Protein AF-A0A3A0FRJ1-F1 (afdb_monomer_lite)

Radius of gyration: 22.56 Å; chains: 1; bounding box: 72×47×56 Å

Secondary structure (DSSP, 8-state):
--------PPPHHHHHTT-TTS--TT-TT----TT------SSHHHHHHHHHHHHHHHHHHHS--EE----SSGGG--GGGGBTTBSEEE--S---SSSS-TT-------HHIIIIIGGG-EEETTS-HHHH-TTPPTT--PPPHHHHHHHHHHHHHTTPBP-----SS-STTSSS-HHHHHHHHHHHHHHHHHHSSSPEEEEEEE-TTS-EE-HHHHHHTT--SSS-EEEEEESSEEEEEE-SSS-EEEEETTEEEEE-TT-EEEEESS-EEEEEEETTEEEEEEE-SSEEEEE-TTS-EEETTEEESS-EEEETTS-EEEE-TTS-EEEE--

pLDDT: mean 84.37, std 18.36, range [26.23, 98.88]

Foldseek 3Di:
DDDDDDPPDDDLVNVCVQCVVDRDPPDPPPPPPPVDPPVPVPDPVSVLVVLLVVLVVCCVRPNAAEDQAQPAAVVRNPRQVCFLSHAEYAAAQARCYPVRRQQDQGFLDQQCLQPPRLQRYAHEWRHANRRNHRPADDVGFADDPLSLLQRVLSCVSNLHQQDDDFPPPQDPGTNYHVQRVVLSVVVRVQVNVQRSNFAWPAKWWQAPVGDTDHPVVCVVPVPPRSFTFIWTDTPFKTKTFTQDQDWDWDQDPNDTFTAHHSWMWMDGPFKTWIQTDAVHDTWTWIGGQAKIWTALPQCWGDDPPDTDRGIWIAGNQGKIWDQDPVSDIDIDDD

Sequence (334 aa):
DLAAAGAGGADLADVATWNPAYPWPGAPDNVLDRGAPAAHPATVGDGIRAYKRLLAGLQAAVGPVSAGGAHGPWEVGYDTFYTGYLDAVSRALSTGSADQQAGAPYLVVPDYELAAVRPGLVGYGMGGYERFFADWPAGGRPLTEAEHDEWQATVLAYGHAGAWQTRGDGGPGDFLDAAGQVKAYYLSRALQSRYLDAALIGVGYVDAVGVERDLGWALAHDLDLAGPRLHVRYDSLELWINHSASVWSVGAGGNVYLLPEHGWVARGRDILAYSALVEGRRADFLDAPEWRVLDGRGRMTQFGSDAARDLVVRLADGRRLEARPDGSLVWFGP

Structure (mmCIF, N/CA/C/O backbone):
data_AF-A0A3A0FRJ1-F1
#
_entry.id   AF-A0A3A0FRJ1-F1
#
loop_
_atom_site.group_PDB
_atom_site.id
_atom_site.type_symbol
_atom_site.label_atom_id
_atom_site.label_alt_id
_atom_site.label_comp_id
_atom_site.label_asym_id
_atom_site.label_entity_id
_atom_site.label_seq_id
_atom_site.pdbx_PDB_ins_code
_atom_site.Cartn_x
_atom_site.Cartn_y
_atom_site.Cartn_z
_atom_site.occupancy
_atom_site.B_iso_or_equiv
_atom_site.auth_seq_id
_atom_site.auth_comp_id
_atom_site.auth_asym_id
_atom_site.auth_atom_id
_atom_site.pdbx_PDB_model_num
ATOM 1 N N . ASP A 1 1 ? 22.884 29.633 10.937 1.00 35.03 1 ASP A N 1
ATOM 2 C CA . ASP A 1 1 ? 23.473 28.915 12.081 1.00 35.03 1 ASP A CA 1
ATOM 3 C C . ASP A 1 1 ? 22.422 28.164 12.871 1.00 35.03 1 ASP A C 1
ATOM 5 O O . ASP A 1 1 ? 21.802 28.725 13.762 1.00 35.03 1 ASP A O 1
ATOM 9 N N . LEU A 1 2 ? 22.188 26.902 12.509 1.00 26.23 2 LEU A N 1
ATOM 10 C CA . LEU A 1 2 ? 21.359 25.974 13.279 1.00 26.23 2 LEU A CA 1
ATOM 11 C C . LEU A 1 2 ? 22.240 24.790 13.675 1.00 26.23 2 LEU A C 1
ATOM 13 O O . LEU A 1 2 ? 22.489 23.891 12.878 1.00 26.23 2 LEU A O 1
ATOM 17 N N . ALA A 1 3 ? 22.753 24.840 14.902 1.00 30.25 3 ALA A N 1
ATOM 18 C CA . ALA A 1 3 ? 23.392 23.709 15.551 1.00 30.25 3 ALA A CA 1
ATOM 19 C C . ALA A 1 3 ? 22.294 22.791 16.108 1.00 30.25 3 ALA A C 1
ATOM 21 O O . ALA A 1 3 ? 21.529 23.192 16.985 1.00 30.25 3 ALA A O 1
ATOM 22 N N . ALA A 1 4 ? 22.205 21.576 15.568 1.00 32.72 4 ALA A N 1
ATOM 23 C CA . ALA A 1 4 ? 21.335 20.523 16.069 1.00 32.72 4 ALA A CA 1
ATOM 24 C C . ALA A 1 4 ? 21.899 19.948 17.378 1.00 32.72 4 ALA A C 1
ATOM 26 O O . ALA A 1 4 ? 23.071 19.574 17.457 1.00 32.72 4 ALA A O 1
ATOM 27 N N . ALA A 1 5 ? 21.054 19.876 18.404 1.00 32.78 5 ALA A N 1
ATOM 28 C CA . ALA A 1 5 ? 21.365 19.250 19.677 1.00 32.78 5 ALA A CA 1
ATOM 29 C C . ALA A 1 5 ? 21.160 17.725 19.599 1.00 32.78 5 ALA A C 1
ATOM 31 O O . ALA A 1 5 ? 20.037 17.245 19.499 1.00 32.78 5 ALA A O 1
ATOM 32 N N . GLY A 1 6 ? 22.278 16.996 19.649 1.00 31.14 6 GLY A N 1
ATOM 33 C CA . GLY A 1 6 ? 22.484 15.730 20.363 1.00 31.14 6 GLY A CA 1
ATOM 34 C C . GLY A 1 6 ? 21.420 14.633 20.291 1.00 31.14 6 GLY A C 1
ATOM 35 O O . GLY A 1 6 ? 20.768 14.355 21.294 1.00 31.14 6 GLY A O 1
ATOM 36 N N . ALA A 1 7 ? 21.389 13.879 19.190 1.00 34.50 7 ALA A N 1
ATOM 37 C CA . ALA A 1 7 ? 21.238 12.433 19.332 1.00 34.50 7 ALA A CA 1
ATOM 38 C C . ALA A 1 7 ? 22.521 11.922 20.003 1.00 34.50 7 ALA A C 1
ATOM 40 O O . ALA A 1 7 ? 23.616 12.259 19.548 1.00 34.50 7 ALA A O 1
ATOM 41 N N . GLY A 1 8 ? 22.405 11.178 21.104 1.00 35.84 8 GLY A N 1
ATOM 42 C CA . GLY A 1 8 ? 23.545 10.512 21.728 1.00 35.84 8 GLY A CA 1
ATOM 43 C C . GLY A 1 8 ? 24.153 9.536 20.729 1.00 35.84 8 GLY A C 1
ATOM 44 O O . GLY A 1 8 ? 23.676 8.413 20.595 1.00 35.84 8 GLY A O 1
ATOM 45 N N . GLY A 1 9 ? 25.154 9.995 19.979 1.00 30.34 9 GLY A N 1
ATOM 46 C CA . GLY A 1 9 ? 25.962 9.135 19.138 1.00 30.34 9 GLY A CA 1
ATOM 47 C C . GLY A 1 9 ? 26.633 8.1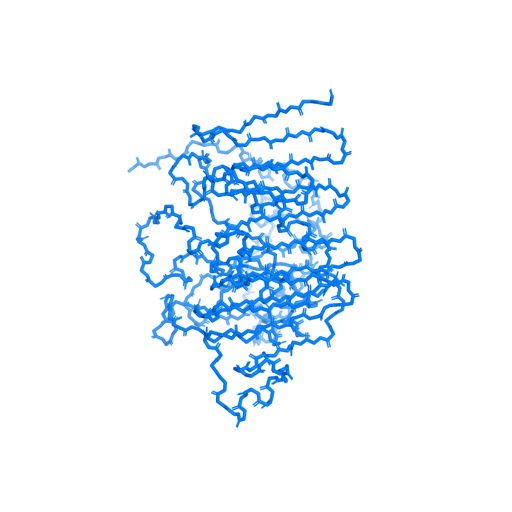25 20.050 1.00 30.34 9 GLY A C 1
ATOM 48 O O . GLY A 1 9 ? 27.291 8.523 21.011 1.00 30.34 9 GLY A O 1
ATOM 49 N N . ALA A 1 10 ? 26.439 6.837 19.777 1.00 40.09 10 ALA A N 1
ATOM 50 C CA . ALA A 1 10 ? 27.353 5.838 20.302 1.00 40.09 10 ALA A CA 1
ATOM 51 C C . ALA A 1 10 ? 28.771 6.299 19.944 1.00 40.09 10 ALA A C 1
ATOM 53 O O . ALA A 1 10 ? 29.015 6.703 18.799 1.00 40.09 10 ALA A O 1
ATOM 54 N N . ASP A 1 11 ? 29.671 6.312 20.925 1.00 45.94 11 ASP A N 1
ATOM 55 C CA . ASP A 1 11 ? 31.066 6.622 20.651 1.00 45.94 11 ASP A CA 1
ATOM 56 C C . ASP A 1 11 ? 31.564 5.590 19.624 1.00 45.94 11 ASP A C 1
ATOM 58 O O . ASP A 1 11 ? 31.183 4.417 19.660 1.00 45.94 11 ASP A O 1
ATOM 62 N N . LEU A 1 12 ? 32.405 6.008 18.677 1.00 43.91 12 LEU A N 1
ATOM 63 C CA . LEU A 1 12 ? 33.026 5.101 17.705 1.00 43.91 12 LEU A CA 1
ATOM 64 C C . LEU A 1 12 ? 33.740 3.935 18.412 1.00 43.91 12 LEU A C 1
ATOM 66 O O . LEU A 1 12 ? 33.845 2.840 17.854 1.00 43.91 12 LEU A O 1
ATOM 70 N N . ALA A 1 13 ? 34.183 4.164 19.651 1.00 47.50 13 ALA A N 1
ATOM 71 C CA . ALA A 1 13 ? 34.722 3.147 20.542 1.00 47.50 13 ALA A CA 1
ATOM 72 C C . ALA A 1 13 ? 33.705 2.046 20.907 1.00 47.50 13 ALA A C 1
ATOM 74 O O . ALA A 1 13 ? 34.072 0.872 20.923 1.00 47.50 13 ALA A O 1
ATOM 75 N N . ASP A 1 14 ? 32.435 2.387 21.134 1.00 47.81 14 ASP A N 1
ATOM 76 C CA . ASP A 1 14 ? 31.395 1.427 21.520 1.00 47.81 14 ASP A CA 1
ATOM 77 C C . ASP A 1 14 ? 31.029 0.510 20.344 1.00 47.81 14 ASP A C 1
ATOM 79 O O . ASP A 1 14 ? 30.911 -0.704 20.505 1.00 47.81 14 ASP A O 1
ATOM 83 N N . VAL A 1 15 ? 30.958 1.060 19.128 1.00 45.91 15 VAL A N 1
ATOM 84 C CA . VAL A 1 15 ? 30.633 0.304 17.904 1.00 45.91 15 VAL A CA 1
ATOM 85 C C . VAL A 1 15 ? 31.771 -0.646 17.496 1.00 45.91 15 VAL A C 1
ATOM 87 O O . VAL A 1 15 ? 31.518 -1.743 16.996 1.00 45.91 15 VAL A O 1
ATOM 90 N N . ALA A 1 16 ? 33.032 -0.276 17.749 1.00 48.28 16 ALA A N 1
ATOM 91 C CA . ALA A 1 16 ? 34.198 -1.117 17.463 1.00 48.28 16 ALA A CA 1
ATOM 92 C C . ALA A 1 16 ? 34.249 -2.399 18.319 1.00 48.28 16 ALA A C 1
ATOM 94 O O . ALA A 1 16 ? 34.792 -3.413 17.876 1.00 48.28 16 ALA A O 1
ATOM 95 N N . THR A 1 17 ? 33.649 -2.392 19.516 1.00 50.75 17 THR A N 1
ATOM 96 C CA . THR A 1 17 ? 33.586 -3.590 20.373 1.00 50.75 17 THR A CA 1
ATOM 97 C C . THR A 1 17 ? 32.634 -4.667 19.844 1.00 50.75 17 THR A C 1
ATOM 99 O O . THR A 1 17 ? 32.795 -5.839 20.182 1.00 50.75 17 THR A O 1
ATOM 102 N N . TRP A 1 18 ? 31.677 -4.306 18.982 1.00 44.97 18 TRP A N 1
ATOM 103 C CA . TRP A 1 18 ? 30.678 -5.232 18.433 1.00 44.97 18 TRP A CA 1
ATOM 104 C C . TRP A 1 18 ? 31.173 -6.015 17.213 1.00 44.97 18 TRP A C 1
ATOM 106 O O . TRP A 1 18 ? 30.598 -7.047 16.877 1.00 44.97 18 TRP A O 1
ATOM 116 N N . ASN A 1 19 ? 32.254 -5.567 16.567 1.00 41.62 19 ASN A N 1
ATOM 117 C CA . ASN A 1 19 ? 32.849 -6.245 15.416 1.00 41.62 19 ASN A CA 1
ATOM 118 C C . ASN A 1 19 ? 34.390 -6.206 15.467 1.00 41.62 19 ASN A C 1
ATOM 120 O O . ASN A 1 19 ? 35.033 -5.559 14.636 1.00 41.62 19 ASN A O 1
ATOM 124 N N . PRO A 1 20 ? 35.014 -6.908 16.432 1.00 50.94 20 PRO A N 1
ATOM 125 C CA . PRO A 1 20 ? 36.463 -6.859 16.635 1.00 50.94 20 PRO A CA 1
ATOM 126 C C . PRO A 1 20 ? 37.263 -7.450 15.463 1.00 50.94 20 PRO A C 1
ATOM 128 O O . PRO A 1 20 ? 38.466 -7.226 15.365 1.00 50.94 20 PRO A O 1
ATOM 131 N N . ALA A 1 21 ? 36.609 -8.195 14.564 1.00 42.28 21 ALA A N 1
ATOM 132 C CA . ALA A 1 21 ? 37.225 -8.737 13.358 1.00 42.28 21 ALA A CA 1
ATOM 133 C C . ALA A 1 21 ? 37.315 -7.715 12.205 1.00 42.28 21 ALA A C 1
ATOM 135 O O . ALA A 1 21 ? 38.102 -7.927 11.284 1.00 42.28 21 ALA A O 1
ATOM 136 N N . TYR A 1 22 ? 36.543 -6.619 12.248 1.00 42.72 22 TYR A N 1
ATOM 137 C CA . TYR A 1 22 ? 36.485 -5.602 11.191 1.00 42.72 22 TYR A CA 1
ATOM 138 C C . TYR A 1 22 ? 36.288 -4.187 11.779 1.00 42.72 22 TYR A C 1
ATOM 140 O O . TYR A 1 22 ? 35.169 -3.668 11.782 1.00 42.72 22 TYR A O 1
ATOM 148 N N . PRO A 1 23 ? 37.354 -3.534 12.282 1.00 47.22 23 PRO A N 1
ATOM 149 C CA . PRO A 1 23 ? 37.266 -2.175 12.814 1.00 47.22 23 PRO A CA 1
ATOM 150 C C . PRO A 1 23 ? 36.850 -1.156 11.736 1.00 47.22 23 PRO A C 1
ATOM 152 O O . PRO A 1 23 ? 37.192 -1.290 10.559 1.00 47.22 23 PRO A O 1
ATOM 155 N N . TRP A 1 24 ? 36.121 -0.110 12.145 1.00 46.09 24 TRP A N 1
ATOM 156 C CA . TRP A 1 24 ? 35.577 0.918 11.247 1.00 46.09 24 TRP A CA 1
ATOM 157 C C . TRP A 1 24 ? 36.672 1.707 10.514 1.00 46.09 24 TRP A C 1
ATOM 159 O O . TRP A 1 24 ? 37.675 2.064 11.148 1.00 46.09 24 TRP A O 1
ATOM 169 N N . PRO A 1 25 ? 36.494 2.031 9.217 1.00 42.75 25 PRO A N 1
ATOM 170 C CA . PRO A 1 25 ? 37.436 2.847 8.455 1.00 42.75 25 PRO A CA 1
ATOM 171 C C . PRO A 1 25 ? 37.740 4.177 9.173 1.00 42.75 25 PRO A C 1
ATOM 173 O O . PRO A 1 25 ? 36.870 5.035 9.284 1.00 42.75 25 PRO A O 1
ATOM 176 N N . GLY A 1 26 ? 38.979 4.349 9.655 1.00 44.69 26 GLY A N 1
ATOM 177 C CA . GLY A 1 26 ? 39.451 5.583 10.303 1.00 44.69 26 GLY A CA 1
ATOM 178 C C . GLY A 1 26 ? 39.731 5.507 11.811 1.00 44.69 26 GLY A C 1
ATOM 179 O O . GLY A 1 26 ? 40.136 6.520 12.378 1.00 44.69 26 GLY A O 1
ATOM 180 N N . ALA A 1 27 ? 39.561 4.351 12.464 1.00 48.44 27 ALA A N 1
ATOM 181 C CA . ALA A 1 27 ? 40.045 4.158 13.836 1.00 48.44 27 ALA A CA 1
ATOM 182 C C . ALA A 1 27 ? 41.588 4.293 13.916 1.00 48.44 27 ALA A C 1
ATOM 184 O O . ALA A 1 27 ? 42.257 4.005 12.922 1.00 48.44 27 ALA A O 1
ATOM 185 N N . PRO A 1 28 ? 42.167 4.691 15.070 1.00 45.16 28 PRO A N 1
ATOM 186 C CA . PRO A 1 28 ? 43.606 4.961 15.221 1.00 45.16 28 PRO A CA 1
ATOM 187 C C . PRO A 1 28 ? 44.518 3.801 14.798 1.00 45.16 28 PRO A C 1
ATOM 189 O O . PRO A 1 28 ? 45.617 4.037 14.302 1.00 45.16 28 PRO A O 1
ATOM 192 N N . ASP A 1 29 ? 44.016 2.570 14.928 1.00 48.41 29 ASP A N 1
ATOM 193 C CA . ASP A 1 29 ? 44.718 1.332 14.571 1.00 48.41 29 ASP A CA 1
ATOM 194 C C . ASP A 1 29 ? 44.159 0.679 13.296 1.00 48.41 29 ASP A C 1
ATOM 196 O O . ASP A 1 29 ? 44.612 -0.387 12.876 1.00 48.41 29 ASP A O 1
ATOM 200 N N . ASN A 1 30 ? 43.167 1.305 12.656 1.00 44.56 30 ASN A N 1
ATOM 201 C CA . ASN A 1 30 ? 42.721 0.877 11.347 1.00 44.56 30 ASN A CA 1
ATOM 202 C C . ASN A 1 30 ? 43.653 1.492 10.313 1.00 44.56 30 ASN A C 1
ATOM 204 O O . ASN A 1 30 ? 43.589 2.689 10.017 1.00 44.56 30 ASN A O 1
ATOM 208 N N . VAL A 1 31 ? 44.511 0.652 9.742 1.00 41.59 31 VAL A N 1
ATOM 209 C CA . VAL A 1 31 ? 45.266 0.997 8.543 1.00 41.59 31 VAL A CA 1
ATOM 210 C C . VAL A 1 31 ? 44.280 1.024 7.377 1.00 41.59 31 VAL A C 1
ATOM 212 O O . VAL A 1 31 ? 44.258 0.155 6.510 1.00 41.59 31 VAL A O 1
ATOM 215 N N . LEU A 1 32 ? 43.443 2.058 7.350 1.00 42.31 32 LEU A N 1
ATOM 216 C CA . LEU A 1 32 ? 42.910 2.569 6.107 1.00 42.31 32 LEU A CA 1
ATOM 217 C C . LEU A 1 32 ? 44.149 3.067 5.371 1.00 42.31 32 LEU A C 1
ATOM 219 O O . LEU A 1 32 ? 44.647 4.161 5.643 1.00 42.31 32 LEU A O 1
ATOM 223 N N . ASP A 1 33 ? 44.730 2.184 4.564 1.00 47.28 33 ASP A N 1
ATOM 224 C CA . ASP A 1 33 ? 45.964 2.436 3.846 1.00 47.28 33 ASP A CA 1
ATOM 225 C C . ASP A 1 33 ? 45.718 3.574 2.850 1.00 47.28 33 ASP A C 1
ATOM 227 O O . ASP A 1 33 ? 45.310 3.381 1.708 1.00 47.28 33 ASP A O 1
ATOM 231 N N . ARG A 1 34 ? 45.929 4.807 3.321 1.00 42.41 34 ARG A N 1
ATOM 232 C CA . ARG A 1 34 ? 45.865 6.033 2.517 1.00 42.41 34 ARG A CA 1
ATOM 233 C C . ARG A 1 34 ? 46.973 6.073 1.463 1.00 42.41 34 ARG A C 1
ATOM 235 O O . ARG A 1 34 ? 46.936 6.937 0.592 1.00 42.41 34 ARG A O 1
ATOM 242 N N . GLY A 1 35 ? 47.958 5.179 1.578 1.00 41.31 35 GLY A N 1
ATOM 243 C CA . GLY A 1 35 ? 49.027 4.948 0.621 1.00 41.31 35 GLY A CA 1
ATOM 244 C C . GLY A 1 35 ? 48.837 3.670 -0.192 1.00 41.31 35 GLY A C 1
ATOM 245 O O . GLY A 1 35 ? 49.757 3.332 -0.940 1.00 41.31 35 GLY A O 1
ATOM 246 N N . ALA A 1 36 ? 47.682 2.989 -0.091 1.00 44.53 36 ALA A N 1
ATOM 247 C CA . ALA A 1 36 ? 47.408 1.829 -0.917 1.00 44.53 36 ALA A CA 1
ATOM 248 C C . ALA A 1 36 ? 47.530 2.334 -2.348 1.00 44.53 36 ALA A C 1
ATOM 250 O O . ALA A 1 36 ? 46.797 3.268 -2.712 1.00 44.53 36 ALA A O 1
ATOM 251 N N . PRO A 1 37 ? 48.454 1.788 -3.169 1.00 45.47 37 PRO A N 1
ATOM 252 C CA . PRO A 1 37 ? 48.409 2.079 -4.587 1.00 45.47 37 PRO A CA 1
ATOM 253 C C . PRO A 1 37 ? 46.977 1.796 -4.976 1.00 45.47 37 PRO A C 1
ATOM 255 O O . PRO A 1 37 ? 46.413 0.809 -4.493 1.00 45.47 37 PRO A O 1
ATOM 258 N N . ALA A 1 38 ? 46.365 2.687 -5.747 1.00 46.66 38 ALA A N 1
ATOM 259 C CA . ALA A 1 38 ? 45.004 2.460 -6.144 1.00 46.66 38 ALA A CA 1
ATOM 260 C C . ALA A 1 38 ? 44.991 1.178 -6.983 1.00 46.66 38 ALA A C 1
ATOM 262 O O . ALA A 1 38 ? 45.098 1.199 -8.204 1.00 46.66 38 ALA A O 1
ATOM 263 N N . ALA A 1 39 ? 44.800 0.041 -6.321 1.00 52.88 39 ALA A N 1
ATOM 264 C CA . ALA A 1 39 ? 44.168 -1.132 -6.856 1.00 52.88 39 ALA A CA 1
ATOM 265 C C . ALA A 1 39 ? 42.700 -0.739 -7.000 1.00 52.88 39 ALA A C 1
ATOM 267 O O . ALA A 1 39 ? 41.798 -1.362 -6.442 1.00 52.88 39 ALA A O 1
ATOM 268 N N . HIS A 1 40 ? 42.471 0.365 -7.728 1.00 51.47 40 HIS A N 1
ATOM 269 C CA . HIS A 1 40 ? 41.211 0.606 -8.357 1.00 51.47 40 HIS A CA 1
ATOM 270 C C . HIS A 1 40 ? 40.913 -0.702 -9.067 1.00 51.47 40 HIS A C 1
ATOM 272 O O . HIS A 1 40 ? 41.804 -1.245 -9.734 1.00 51.47 40 HIS A O 1
ATOM 278 N N . PRO A 1 41 ? 39.720 -1.255 -8.844 1.00 54.47 41 PRO A N 1
ATOM 279 C CA . PRO A 1 41 ? 39.316 -2.445 -9.548 1.00 54.47 41 PRO A CA 1
ATOM 280 C C . PRO A 1 41 ? 39.658 -2.244 -11.027 1.00 54.47 41 PRO A C 1
ATOM 282 O O . PRO A 1 41 ? 39.202 -1.278 -11.637 1.00 54.47 41 PRO A O 1
ATOM 285 N N . ALA A 1 42 ? 40.549 -3.088 -11.564 1.00 61.69 42 ALA A N 1
ATOM 286 C CA . ALA A 1 42 ? 41.146 -2.875 -12.887 1.00 61.69 42 ALA A CA 1
ATOM 287 C C . ALA A 1 42 ? 40.076 -2.862 -13.992 1.00 61.69 42 ALA A C 1
ATOM 289 O O . ALA A 1 42 ? 40.310 -2.407 -15.110 1.00 61.69 42 ALA A O 1
ATOM 290 N N . THR A 1 43 ? 38.886 -3.358 -13.650 1.00 76.44 43 THR A N 1
ATOM 291 C CA . THR A 1 43 ? 37.686 -3.364 -14.464 1.00 76.44 43 THR A CA 1
ATOM 292 C C . THR A 1 43 ? 36.464 -2.953 -13.637 1.00 76.44 43 THR A C 1
ATOM 294 O O . THR A 1 43 ? 36.408 -3.165 -12.426 1.00 76.44 43 THR A O 1
ATOM 297 N N . VAL A 1 44 ? 35.409 -2.474 -14.304 1.00 69.81 44 VAL A N 1
ATOM 298 C CA . VAL A 1 44 ? 34.076 -2.288 -13.691 1.00 69.81 44 VAL A CA 1
ATOM 299 C C . VAL A 1 44 ? 33.601 -3.573 -12.990 1.00 69.81 44 VAL A C 1
ATOM 301 O O . VAL A 1 44 ? 33.022 -3.521 -11.906 1.00 69.81 44 VAL A O 1
ATOM 304 N N . GLY A 1 45 ? 33.916 -4.743 -13.559 1.00 72.69 45 GLY A N 1
ATOM 305 C CA . GLY A 1 45 ? 33.587 -6.044 -12.973 1.00 72.69 45 GLY A CA 1
ATOM 306 C C . GLY A 1 45 ? 34.278 -6.314 -11.633 1.00 72.69 45 GLY A C 1
ATOM 307 O O . GLY A 1 45 ? 33.652 -6.867 -10.728 1.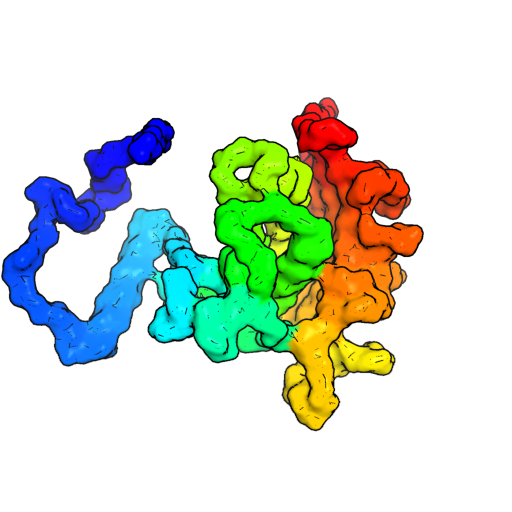00 72.69 45 GLY A O 1
ATOM 308 N N . ASP A 1 46 ? 35.537 -5.903 -11.470 1.00 72.38 46 ASP A N 1
ATOM 309 C CA . ASP A 1 46 ? 36.239 -5.982 -10.184 1.00 72.38 46 ASP A CA 1
ATOM 310 C C . ASP A 1 46 ? 35.586 -5.073 -9.136 1.00 72.38 46 ASP A C 1
ATOM 312 O O . ASP A 1 46 ? 35.475 -5.460 -7.971 1.00 72.38 46 ASP A O 1
ATOM 316 N N . GLY A 1 47 ? 35.095 -3.902 -9.553 1.00 75.19 47 GLY A N 1
ATOM 317 C CA . GLY A 1 47 ? 34.422 -2.949 -8.671 1.00 75.19 47 GLY A CA 1
ATOM 318 C C . GLY A 1 47 ? 33.098 -3.499 -8.173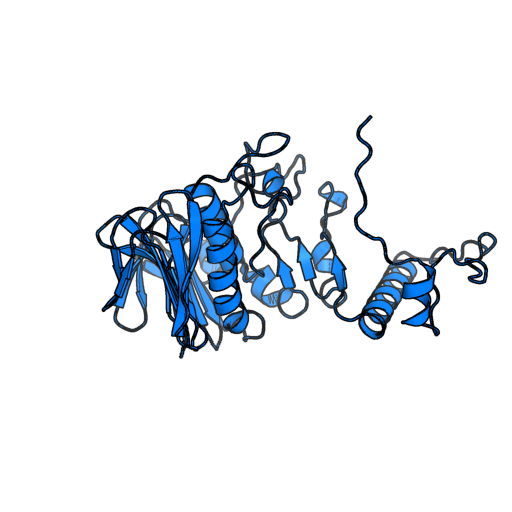 1.00 75.19 47 GLY A C 1
ATOM 319 O O . GLY A 1 47 ? 32.867 -3.558 -6.968 1.00 75.19 47 GLY A O 1
ATOM 320 N N . ILE A 1 48 ? 32.282 -4.027 -9.086 1.00 77.50 48 ILE A N 1
ATOM 321 C CA . ILE A 1 48 ? 31.031 -4.710 -8.746 1.00 77.50 48 ILE A CA 1
ATOM 322 C C . ILE A 1 48 ? 31.296 -5.872 -7.775 1.00 77.50 48 ILE A C 1
ATOM 324 O O . ILE A 1 48 ? 30.599 -6.009 -6.771 1.00 77.50 48 ILE A O 1
ATOM 328 N N . ARG A 1 49 ? 32.324 -6.700 -8.018 1.00 77.88 49 ARG A N 1
ATOM 329 C CA . ARG A 1 49 ? 32.696 -7.793 -7.098 1.00 77.88 49 ARG A CA 1
ATOM 330 C C . ARG A 1 49 ? 33.124 -7.289 -5.721 1.00 77.88 49 ARG A C 1
ATOM 332 O O . ARG A 1 49 ? 32.821 -7.938 -4.722 1.00 77.88 49 ARG A O 1
ATOM 339 N N . ALA A 1 50 ? 33.851 -6.176 -5.649 1.00 79.25 50 ALA A N 1
ATOM 340 C CA . ALA A 1 50 ? 34.249 -5.576 -4.381 1.00 79.25 50 ALA A CA 1
ATOM 341 C C . ALA A 1 50 ? 33.028 -5.097 -3.579 1.00 79.25 50 ALA A C 1
ATOM 343 O O . ALA A 1 50 ? 32.900 -5.477 -2.417 1.00 79.25 50 ALA A O 1
ATOM 344 N N . TYR A 1 51 ? 32.091 -4.379 -4.208 1.00 81.62 51 TYR A N 1
ATOM 345 C CA . TYR A 1 51 ? 30.854 -3.939 -3.551 1.00 81.62 51 TYR A CA 1
ATOM 346 C C . TYR A 1 51 ? 29.987 -5.109 -3.080 1.00 81.62 51 TYR A C 1
ATOM 348 O O . TYR A 1 51 ? 29.529 -5.107 -1.942 1.00 81.62 51 TYR A O 1
ATOM 356 N N . LYS A 1 52 ? 29.823 -6.156 -3.896 1.00 83.69 52 LYS A N 1
ATOM 357 C CA . LYS A 1 52 ? 29.072 -7.358 -3.492 1.00 83.69 52 LYS A CA 1
ATOM 358 C C . LYS A 1 52 ? 29.682 -8.039 -2.264 1.00 83.69 52 LYS A C 1
ATOM 360 O O . LYS A 1 52 ? 28.953 -8.438 -1.363 1.00 83.69 52 LYS A O 1
ATOM 365 N N . ARG A 1 53 ? 31.017 -8.140 -2.202 1.00 83.25 53 ARG A N 1
ATOM 366 C CA . ARG A 1 53 ? 31.722 -8.673 -1.022 1.00 83.25 53 ARG A CA 1
ATOM 367 C C . ARG A 1 53 ? 31.536 -7.791 0.210 1.00 83.25 53 ARG A C 1
ATOM 369 O O . ARG A 1 53 ? 31.354 -8.329 1.295 1.00 83.25 53 ARG A O 1
ATOM 376 N N . LEU A 1 54 ? 31.567 -6.468 0.042 1.00 85.25 54 LEU A N 1
ATOM 377 C CA . LEU A 1 54 ? 31.310 -5.523 1.127 1.00 85.25 54 LEU A CA 1
ATOM 378 C C . LEU A 1 54 ? 29.899 -5.705 1.700 1.00 85.25 54 LEU A C 1
ATOM 380 O O . LEU A 1 54 ? 29.766 -5.869 2.907 1.00 85.25 54 LEU A O 1
ATOM 384 N N . LEU A 1 55 ? 28.870 -5.721 0.849 1.00 86.50 55 LEU A N 1
ATOM 385 C CA . LEU A 1 55 ? 27.477 -5.871 1.284 1.00 86.50 55 LEU A CA 1
ATOM 386 C C . LEU A 1 55 ? 27.242 -7.209 1.994 1.00 86.50 55 LEU A C 1
ATOM 388 O O . LEU A 1 55 ? 26.696 -7.221 3.091 1.00 86.50 55 LEU A O 1
ATOM 392 N N . ALA A 1 56 ? 27.761 -8.311 1.445 1.00 83.69 56 ALA A N 1
ATOM 393 C CA . ALA A 1 56 ? 27.693 -9.615 2.103 1.00 83.69 56 ALA A CA 1
ATOM 394 C C . ALA A 1 56 ? 28.410 -9.626 3.469 1.00 83.69 56 ALA A C 1
ATOM 396 O O . ALA A 1 56 ? 27.929 -10.228 4.427 1.00 83.69 56 ALA A O 1
ATOM 397 N N . GLY A 1 57 ? 29.557 -8.945 3.575 1.00 83.19 57 GLY A N 1
ATOM 398 C CA . GLY A 1 57 ? 30.279 -8.787 4.839 1.00 83.19 57 GLY A CA 1
ATOM 399 C C . GLY A 1 57 ? 29.490 -7.981 5.874 1.00 83.19 57 GLY A C 1
ATOM 400 O O . GLY A 1 57 ? 29.458 -8.363 7.042 1.00 83.19 57 GLY A O 1
ATOM 401 N N . LEU A 1 58 ? 28.816 -6.906 5.450 1.00 83.44 58 LEU A N 1
ATOM 402 C CA . LEU A 1 58 ? 27.927 -6.121 6.309 1.00 83.44 58 LEU A CA 1
ATOM 403 C C . LEU A 1 58 ? 26.743 -6.963 6.791 1.00 83.44 58 LEU A C 1
ATOM 405 O O . LEU A 1 58 ? 26.510 -7.023 7.994 1.00 83.44 58 LEU A O 1
ATOM 409 N N . GLN A 1 59 ? 26.074 -7.686 5.891 1.00 84.19 59 GLN A N 1
ATOM 410 C CA . GLN A 1 59 ? 24.966 -8.576 6.248 1.00 84.19 59 GLN A CA 1
ATOM 411 C C . GLN A 1 59 ? 25.366 -9.599 7.316 1.00 84.19 59 GLN A C 1
ATOM 413 O O . GLN A 1 59 ? 24.661 -9.791 8.306 1.00 84.19 59 GLN A O 1
ATOM 418 N N . ALA A 1 60 ? 26.539 -10.217 7.150 1.00 81.44 60 ALA A N 1
ATOM 419 C CA . ALA A 1 60 ? 27.060 -11.191 8.101 1.00 81.44 60 ALA A CA 1
ATOM 420 C C . ALA A 1 60 ? 27.433 -10.579 9.463 1.00 81.44 60 ALA A C 1
ATOM 422 O O . ALA A 1 60 ? 27.353 -11.266 10.479 1.00 81.44 60 ALA A O 1
ATOM 423 N N . ALA A 1 61 ? 27.868 -9.317 9.489 1.00 82.25 61 ALA A N 1
ATOM 424 C CA . ALA A 1 61 ? 28.380 -8.672 10.694 1.00 82.25 61 ALA A CA 1
ATOM 425 C C . ALA A 1 61 ? 27.311 -7.929 11.507 1.00 82.25 61 ALA A C 1
ATOM 427 O O . ALA A 1 61 ? 27.357 -7.962 12.734 1.00 82.25 61 ALA A O 1
ATOM 428 N N . VAL A 1 62 ? 26.390 -7.225 10.841 1.00 84.12 62 VAL A N 1
ATOM 429 C CA . VAL A 1 62 ? 25.447 -6.296 11.492 1.00 84.12 62 VAL A CA 1
ATOM 430 C C . VAL A 1 62 ? 23.974 -6.625 11.237 1.00 84.12 62 VAL A C 1
ATOM 432 O O . VAL A 1 62 ? 23.104 -5.975 11.812 1.00 84.12 62 VAL A O 1
ATOM 435 N N . GLY A 1 63 ? 23.680 -7.648 10.429 1.00 86.31 63 GLY A N 1
ATOM 436 C CA . GLY A 1 63 ? 22.316 -8.019 10.054 1.00 86.31 63 GLY A CA 1
ATOM 437 C C . GLY A 1 63 ? 21.833 -7.304 8.786 1.00 86.31 63 GLY A C 1
ATOM 438 O O . GLY A 1 63 ? 22.663 -6.903 7.971 1.00 86.31 63 GLY A O 1
ATOM 439 N N . PRO A 1 64 ? 20.508 -7.164 8.586 1.00 88.12 64 PRO A N 1
ATOM 440 C CA . PRO A 1 64 ? 19.946 -6.652 7.340 1.00 88.12 64 PRO A CA 1
ATOM 441 C C . PRO A 1 64 ? 20.519 -5.293 6.927 1.00 88.12 64 PRO A C 1
ATOM 443 O O . PRO A 1 64 ? 20.615 -4.367 7.733 1.00 88.12 64 PRO A O 1
ATOM 446 N N . VAL A 1 65 ? 20.864 -5.164 5.650 1.00 88.88 65 VAL A N 1
ATOM 447 C CA . VAL A 1 65 ? 21.424 -3.957 5.050 1.00 88.88 65 VAL A CA 1
ATOM 448 C C . VAL A 1 65 ? 20.365 -3.285 4.191 1.00 88.88 65 VAL A C 1
ATOM 450 O O . VAL A 1 65 ? 19.947 -3.799 3.152 1.00 88.88 65 VAL A O 1
ATOM 453 N N . SER A 1 66 ? 19.967 -2.090 4.615 1.00 85.38 66 SER A N 1
ATOM 454 C CA . SER A 1 66 ? 19.086 -1.208 3.856 1.00 85.38 66 SER A CA 1
ATOM 455 C C . SER A 1 66 ? 19.860 -0.045 3.244 1.00 85.38 66 SER A C 1
ATOM 457 O O . SER A 1 66 ? 20.755 0.506 3.888 1.00 85.38 66 SER A O 1
ATOM 459 N N . ALA A 1 67 ? 19.468 0.398 2.054 1.00 82.12 67 ALA A N 1
ATOM 460 C CA . ALA A 1 67 ? 19.933 1.662 1.489 1.00 82.12 67 ALA A CA 1
ATOM 461 C C . ALA A 1 67 ? 18.754 2.592 1.189 1.00 82.12 67 ALA A C 1
ATOM 463 O O . ALA A 1 67 ? 17.615 2.159 1.061 1.00 82.12 67 ALA A O 1
ATOM 464 N N . GLY A 1 68 ? 19.028 3.880 1.001 1.00 73.94 68 GLY A N 1
ATOM 465 C CA . GLY A 1 68 ? 18.012 4.824 0.530 1.00 73.94 68 GLY A CA 1
ATOM 466 C C . GLY A 1 68 ? 17.581 4.607 -0.929 1.00 73.94 68 GLY A C 1
ATOM 467 O O . GLY A 1 68 ? 16.844 5.419 -1.467 1.00 73.94 68 GLY A O 1
ATOM 468 N N . GLY A 1 69 ? 18.057 3.548 -1.590 1.00 74.62 69 GLY A N 1
ATOM 469 C CA . GLY A 1 69 ? 17.910 3.376 -3.033 1.00 74.62 69 GLY A CA 1
ATOM 470 C C . GLY A 1 69 ? 18.562 4.519 -3.812 1.00 74.62 69 GLY A C 1
ATOM 471 O O . GLY A 1 69 ? 19.457 5.212 -3.312 1.00 74.62 69 GLY A O 1
ATOM 472 N N . ALA A 1 70 ? 18.100 4.735 -5.036 1.00 65.19 70 ALA A N 1
ATOM 473 C CA . ALA A 1 70 ? 18.624 5.708 -5.969 1.00 65.19 70 ALA A CA 1
ATOM 474 C C . ALA A 1 70 ? 18.146 7.106 -5.577 1.00 65.19 70 ALA A C 1
ATOM 476 O O . ALA A 1 70 ? 17.337 7.733 -6.262 1.00 65.19 70 ALA A O 1
ATOM 477 N N . HIS A 1 71 ? 18.654 7.637 -4.463 1.00 57.91 71 HIS A N 1
ATOM 478 C CA . HIS A 1 71 ? 18.501 9.039 -4.090 1.00 57.91 71 HIS A CA 1
ATOM 479 C C . HIS A 1 71 ? 19.391 9.927 -4.972 1.00 57.91 71 HIS A C 1
ATOM 481 O O . HIS A 1 71 ? 20.386 10.492 -4.531 1.00 57.91 71 HIS A O 1
ATOM 487 N N . GLY A 1 72 ? 19.042 10.054 -6.249 1.00 55.00 72 GLY A N 1
ATOM 488 C CA . GLY A 1 72 ? 19.693 10.985 -7.163 1.00 55.00 72 GLY A CA 1
ATOM 489 C C . GLY A 1 72 ? 18.982 11.046 -8.512 1.00 55.00 72 GLY A C 1
ATOM 490 O O . GLY A 1 72 ? 17.871 10.527 -8.615 1.00 55.00 72 GLY A O 1
ATOM 491 N N . PRO A 1 73 ? 19.586 11.711 -9.509 1.00 55.72 73 PRO A N 1
ATOM 492 C CA . PRO A 1 73 ? 19.026 11.798 -10.853 1.00 55.72 73 PRO A CA 1
ATOM 493 C C . PRO A 1 73 ? 19.021 10.413 -11.533 1.00 55.72 73 PRO A C 1
ATOM 495 O O . PRO A 1 73 ? 19.615 9.460 -11.028 1.00 55.72 73 PRO A O 1
ATOM 498 N N . TRP A 1 74 ? 18.321 10.259 -12.658 1.00 56.50 74 TRP A N 1
ATOM 499 C CA . TRP A 1 74 ? 18.121 8.959 -13.325 1.00 56.50 74 TRP A CA 1
ATOM 500 C C . TRP A 1 74 ? 19.411 8.169 -13.598 1.00 56.50 74 TRP A C 1
ATOM 502 O O . TRP A 1 74 ? 19.369 6.941 -13.625 1.00 56.50 74 TRP A O 1
ATOM 512 N N . GLU A 1 75 ? 20.561 8.836 -13.738 1.00 56.31 75 GLU A N 1
ATOM 513 C CA . GLU A 1 75 ? 21.866 8.202 -13.940 1.00 56.31 75 GLU A CA 1
ATOM 514 C C . GLU A 1 75 ? 22.324 7.363 -12.738 1.00 56.31 75 GLU A C 1
ATOM 516 O O . GLU A 1 75 ? 23.312 6.642 -12.851 1.00 56.31 75 GLU A O 1
ATOM 521 N N . VAL A 1 76 ? 21.640 7.446 -11.590 1.00 59.66 76 VAL A N 1
ATOM 522 C CA . VAL A 1 76 ? 21.871 6.585 -10.418 1.00 59.66 76 VAL A CA 1
ATOM 523 C C . VAL A 1 76 ? 20.726 5.601 -10.151 1.00 59.66 76 VAL A C 1
ATOM 525 O O . VAL A 1 76 ? 20.790 4.864 -9.170 1.00 59.66 76 VAL A O 1
ATOM 528 N N . GLY A 1 77 ? 19.707 5.560 -11.022 1.00 62.59 77 GLY A N 1
ATOM 529 C CA . GLY A 1 77 ? 18.492 4.733 -10.951 1.00 62.59 77 GLY A CA 1
ATOM 530 C C . GLY A 1 77 ? 18.727 3.239 -11.180 1.00 62.59 77 GLY A C 1
ATOM 531 O O . GLY A 1 77 ? 18.149 2.641 -12.083 1.00 62.59 77 GLY A O 1
ATOM 532 N N . TYR A 1 78 ? 19.593 2.634 -10.375 1.00 69.25 78 TYR A N 1
ATOM 533 C CA . TYR A 1 78 ? 20.100 1.279 -10.572 1.00 69.25 78 TYR A CA 1
ATOM 534 C C . TYR A 1 78 ? 19.804 0.344 -9.398 1.00 69.25 78 TYR A C 1
ATOM 536 O O . TYR A 1 78 ? 20.503 -0.649 -9.206 1.00 69.25 78 TYR A O 1
ATOM 544 N N . ASP A 1 79 ? 18.763 0.628 -8.617 1.00 77.88 79 ASP A N 1
ATOM 545 C CA . ASP A 1 79 ? 18.467 -0.117 -7.386 1.00 77.88 79 ASP A CA 1
ATOM 546 C C . ASP A 1 79 ? 18.271 -1.616 -7.617 1.00 77.88 79 ASP A C 1
ATOM 548 O O . ASP A 1 79 ? 18.732 -2.437 -6.827 1.00 77.88 79 ASP A O 1
ATOM 552 N N . THR A 1 80 ? 17.697 -1.984 -8.766 1.00 81.75 80 THR A N 1
ATOM 553 C CA . THR A 1 80 ? 17.550 -3.385 -9.180 1.00 81.75 80 THR A CA 1
ATOM 554 C C . THR A 1 80 ? 18.896 -4.101 -9.387 1.00 81.75 80 THR A C 1
ATOM 556 O O . THR A 1 80 ? 18.973 -5.320 -9.262 1.00 81.75 80 THR A O 1
ATOM 559 N N . PHE A 1 81 ? 20.001 -3.396 -9.664 1.00 78.88 81 PHE A N 1
ATOM 560 C CA . PHE A 1 81 ? 21.326 -4.035 -9.734 1.00 78.88 81 PHE A CA 1
ATOM 561 C C . PHE A 1 81 ? 21.834 -4.507 -8.371 1.00 78.88 81 PHE A C 1
ATOM 563 O O . PHE A 1 81 ? 22.733 -5.354 -8.318 1.00 78.88 81 PHE A O 1
ATOM 570 N N . TYR A 1 82 ? 21.261 -3.988 -7.284 1.00 79.62 82 TYR A N 1
ATOM 571 C CA . TYR A 1 82 ? 21.563 -4.416 -5.925 1.00 79.62 82 TYR A CA 1
ATOM 572 C C . TYR A 1 82 ? 20.603 -5.495 -5.406 1.00 79.62 82 TYR A C 1
ATOM 574 O O . TYR A 1 82 ? 20.790 -5.966 -4.284 1.00 79.62 82 TYR A O 1
ATOM 582 N N . THR A 1 83 ? 19.619 -5.936 -6.200 1.00 86.56 83 THR A N 1
ATOM 583 C CA . THR A 1 83 ? 18.734 -7.050 -5.831 1.00 86.56 83 THR A CA 1
ATOM 584 C C . THR A 1 83 ? 19.549 -8.304 -5.506 1.00 86.56 83 THR A C 1
ATOM 586 O O . THR A 1 83 ? 20.438 -8.700 -6.264 1.00 86.56 83 THR A O 1
ATOM 589 N N . GLY A 1 84 ? 19.260 -8.918 -4.356 1.00 86.06 84 GLY A N 1
ATOM 590 C CA . GLY A 1 84 ? 20.006 -10.054 -3.811 1.00 86.06 84 GLY A CA 1
ATOM 591 C C . GLY A 1 84 ? 21.304 -9.683 -3.086 1.00 86.06 84 GLY A C 1
ATOM 592 O O . GLY A 1 84 ? 21.998 -10.576 -2.605 1.00 86.06 84 GLY A O 1
ATOM 593 N N . TYR A 1 85 ? 21.650 -8.393 -3.010 1.00 85.75 85 TYR A N 1
ATOM 594 C CA . TYR A 1 85 ? 22.808 -7.880 -2.265 1.00 85.75 85 TYR A CA 1
ATOM 595 C C . TYR A 1 85 ? 22.424 -6.903 -1.152 1.00 85.75 85 TYR A C 1
ATOM 597 O O . TYR A 1 85 ? 23.193 -6.732 -0.211 1.00 85.75 85 TYR A O 1
ATOM 605 N N . LEU A 1 86 ? 21.266 -6.254 -1.272 1.00 88.50 86 LEU A N 1
ATOM 606 C CA . LEU A 1 86 ? 20.642 -5.459 -0.220 1.00 88.50 86 LEU A CA 1
ATOM 607 C C . LEU A 1 86 ? 19.351 -6.137 0.225 1.00 88.50 86 LEU A C 1
ATOM 609 O O . LEU A 1 86 ? 18.632 -6.697 -0.601 1.00 88.50 86 LEU A O 1
ATOM 613 N N . ASP A 1 87 ? 19.044 -6.028 1.514 1.00 89.25 87 ASP A N 1
ATOM 614 C CA . ASP A 1 87 ? 17.798 -6.538 2.081 1.00 89.25 87 ASP A CA 1
ATOM 615 C C . ASP A 1 87 ? 16.632 -5.591 1.780 1.00 89.25 87 ASP A C 1
ATOM 617 O O . ASP A 1 87 ? 15.520 -6.050 1.524 1.00 89.25 87 ASP A O 1
ATOM 621 N N . ALA A 1 88 ? 16.883 -4.274 1.764 1.00 89.44 88 ALA A N 1
ATOM 622 C CA . ALA A 1 88 ? 15.848 -3.291 1.462 1.00 89.44 88 ALA A CA 1
ATOM 623 C C . ALA A 1 88 ? 16.358 -1.997 0.810 1.00 89.44 88 ALA A C 1
ATOM 625 O O . ALA A 1 88 ? 17.458 -1.528 1.113 1.00 89.44 88 ALA A O 1
ATOM 626 N N . VAL A 1 89 ? 15.528 -1.372 -0.034 1.00 89.06 89 VAL A N 1
ATOM 627 C CA . VAL A 1 89 ? 15.784 -0.019 -0.562 1.00 89.06 89 VAL A CA 1
ATOM 628 C C . VAL A 1 89 ? 14.528 0.843 -0.657 1.00 89.06 89 VAL A C 1
ATOM 630 O O . VAL A 1 89 ? 13.437 0.323 -0.884 1.00 89.06 89 VAL A O 1
ATOM 633 N N . SER A 1 90 ? 14.676 2.168 -0.537 1.00 85.88 90 SER A N 1
ATOM 634 C CA . SER A 1 90 ? 13.604 3.081 -0.953 1.00 85.88 90 SER A CA 1
ATOM 635 C C . SER A 1 90 ? 13.433 2.948 -2.458 1.00 85.88 90 SER A C 1
ATOM 637 O O . SER A 1 90 ? 14.418 3.039 -3.192 1.00 85.88 90 SER A O 1
ATOM 639 N N . ARG A 1 91 ? 12.209 2.729 -2.936 1.00 84.44 91 ARG A N 1
ATOM 640 C CA . ARG A 1 91 ? 11.950 2.533 -4.368 1.00 84.44 91 ARG A CA 1
ATOM 641 C C . ARG A 1 91 ? 10.916 3.504 -4.874 1.00 84.44 91 ARG A C 1
ATOM 643 O O . ARG A 1 91 ? 9.845 3.577 -4.301 1.00 84.44 91 ARG A O 1
ATOM 650 N N . ALA A 1 92 ? 11.209 4.192 -5.969 1.00 81.69 92 ALA A N 1
ATOM 651 C CA . ALA A 1 92 ? 10.292 5.126 -6.613 1.00 81.69 92 ALA A CA 1
ATOM 652 C C . ALA A 1 92 ? 10.019 4.714 -8.065 1.00 81.69 92 ALA A C 1
ATOM 654 O O . ALA A 1 92 ? 10.889 4.134 -8.714 1.00 81.69 92 ALA A O 1
ATOM 655 N N . LEU A 1 93 ? 8.837 5.062 -8.582 1.00 79.62 93 LEU A N 1
ATOM 656 C CA . LEU A 1 93 ? 8.524 4.951 -10.018 1.00 79.62 93 LEU A CA 1
ATOM 657 C C . LEU A 1 93 ? 9.051 6.143 -10.813 1.00 79.62 93 LEU A C 1
ATOM 659 O O . LEU A 1 93 ? 9.335 6.015 -12.000 1.00 79.62 93 LEU A O 1
ATOM 663 N N . SER A 1 94 ? 9.202 7.290 -10.149 1.00 75.25 94 SER A N 1
ATOM 664 C CA . SER A 1 94 ? 9.824 8.478 -10.715 1.00 75.25 94 SER A CA 1
ATOM 665 C C . SER A 1 94 ? 11.242 8.646 -10.180 1.00 75.25 94 SER A C 1
ATOM 667 O O . SER A 1 94 ? 11.493 8.620 -8.970 1.00 75.25 94 SER A O 1
ATOM 669 N N . THR A 1 95 ? 12.178 8.852 -11.102 1.00 66.00 95 THR A N 1
ATOM 670 C CA . THR A 1 95 ? 13.581 9.147 -10.793 1.00 66.00 95 THR A CA 1
ATOM 671 C C . THR A 1 95 ? 13.829 10.635 -10.525 1.00 66.00 95 THR A C 1
ATOM 673 O O . THR A 1 95 ? 14.927 10.999 -10.108 1.00 66.00 95 THR A O 1
ATOM 676 N N . GLY A 1 96 ? 12.835 11.510 -10.738 1.00 63.00 96 GLY A N 1
ATOM 677 C CA . GLY A 1 96 ? 13.003 12.965 -10.652 1.00 63.00 96 GLY A CA 1
ATOM 678 C C . GLY A 1 96 ? 13.885 13.543 -11.767 1.00 63.00 96 GLY A C 1
ATOM 679 O O . GLY A 1 96 ? 14.475 14.610 -11.604 1.00 63.00 96 GLY A O 1
ATOM 680 N N . SER A 1 97 ? 14.021 12.823 -12.880 1.00 65.44 97 SER A N 1
ATOM 681 C CA . SER A 1 97 ? 14.811 13.230 -14.041 1.00 65.44 97 SER A CA 1
ATOM 682 C C . SER A 1 97 ? 14.027 14.111 -15.009 1.00 65.44 97 SER A C 1
ATOM 684 O O . SER A 1 97 ? 12.817 14.271 -14.883 1.00 65.44 97 SER A O 1
ATOM 686 N N . ALA A 1 98 ? 14.714 14.680 -16.006 1.00 67.94 98 ALA A N 1
ATOM 687 C CA . ALA A 1 98 ? 14.053 15.451 -17.060 1.00 67.94 98 ALA A CA 1
ATOM 688 C C . ALA A 1 98 ? 13.005 14.616 -17.824 1.00 67.94 98 ALA A C 1
ATOM 690 O O . ALA A 1 98 ? 11.951 15.151 -18.169 1.00 67.94 98 ALA A O 1
ATOM 691 N N . ASP A 1 99 ? 13.280 13.321 -18.017 1.00 67.00 99 ASP A N 1
ATOM 692 C CA . ASP A 1 99 ? 12.418 12.376 -18.739 1.00 67.00 99 ASP A CA 1
ATOM 693 C C . ASP A 1 99 ? 11.380 11.688 -17.831 1.00 67.00 99 ASP A C 1
ATOM 695 O O . ASP A 1 99 ? 10.355 11.206 -18.309 1.00 67.00 99 ASP A O 1
ATOM 699 N N . GLN A 1 100 ? 11.618 11.658 -16.516 1.00 70.31 100 GLN A N 1
ATOM 700 C CA . GLN A 1 100 ? 10.689 11.163 -15.496 1.00 70.31 100 GLN A CA 1
ATOM 701 C C . GLN A 1 100 ? 10.666 12.138 -14.320 1.00 70.31 100 GLN A C 1
ATOM 703 O O . GLN A 1 100 ? 11.303 11.913 -13.286 1.00 70.31 100 GLN A O 1
ATOM 708 N N . GLN A 1 101 ? 9.954 13.247 -14.506 1.00 74.62 101 GLN A N 1
ATOM 709 C CA . GLN A 1 101 ? 9.835 14.293 -13.494 1.00 74.62 101 GLN A CA 1
ATOM 710 C C . GLN A 1 101 ? 9.122 13.766 -12.245 1.00 74.62 101 GLN A C 1
ATOM 712 O O . GLN A 1 101 ? 8.392 12.769 -12.291 1.00 74.62 101 GLN A O 1
ATOM 717 N N . ALA A 1 102 ? 9.348 14.429 -11.111 1.00 75.19 102 ALA A N 1
ATOM 718 C CA . ALA A 1 102 ? 8.591 14.160 -9.895 1.00 75.19 102 ALA A CA 1
ATOM 719 C C . ALA A 1 102 ? 7.085 14.211 -10.186 1.00 75.19 102 ALA A C 1
ATOM 721 O O . ALA A 1 102 ? 6.620 15.129 -10.860 1.00 75.19 102 ALA A O 1
ATOM 722 N N . GLY A 1 103 ? 6.358 13.185 -9.741 1.00 75.00 103 GLY A N 1
ATOM 723 C CA . GLY A 1 103 ? 4.929 12.999 -9.993 1.00 75.00 103 GLY A CA 1
ATOM 724 C C . GLY A 1 103 ? 4.489 13.059 -11.451 1.00 75.00 103 GLY A C 1
ATOM 725 O O . GLY A 1 103 ? 3.315 13.303 -11.725 1.00 75.00 103 GLY A O 1
ATOM 726 N N . ALA A 1 104 ? 5.403 12.822 -12.395 1.00 68.38 104 ALA A N 1
ATOM 727 C CA . ALA A 1 104 ? 5.009 12.533 -13.762 1.00 68.38 104 ALA A CA 1
ATOM 728 C C . ALA A 1 104 ? 4.029 11.345 -13.759 1.00 68.38 104 ALA A C 1
ATOM 730 O O . ALA A 1 104 ? 4.248 10.400 -12.994 1.00 68.38 104 ALA A O 1
ATOM 731 N N . PRO A 1 105 ? 2.987 11.360 -14.612 1.00 72.19 105 PRO A N 1
ATOM 732 C CA . PRO A 1 105 ? 2.082 10.228 -14.752 1.00 72.19 105 PRO A CA 1
ATOM 733 C C . PRO A 1 105 ? 2.887 8.948 -14.975 1.00 72.19 105 PRO A C 1
ATOM 735 O O . PRO A 1 105 ? 3.670 8.858 -15.923 1.00 72.19 105 PRO A O 1
ATOM 738 N N . TYR A 1 106 ? 2.723 7.981 -14.081 1.00 81.12 106 TYR A N 1
ATOM 739 C CA . TYR A 1 106 ? 3.417 6.703 -14.141 1.00 81.12 106 TYR A CA 1
ATOM 740 C C . TYR A 1 106 ? 2.431 5.598 -14.503 1.00 81.12 106 TYR A C 1
ATOM 742 O O . TYR A 1 106 ? 1.257 5.635 -14.141 1.00 81.12 106 TYR A O 1
ATOM 750 N N . LEU A 1 107 ? 2.925 4.604 -15.238 1.00 91.44 107 LEU A N 1
ATOM 751 C CA . LEU A 1 107 ? 2.174 3.379 -15.458 1.00 91.44 107 LEU A CA 1
ATOM 752 C C . LEU A 1 107 ? 2.318 2.501 -14.212 1.00 91.44 107 LEU A C 1
ATOM 754 O O . LEU A 1 107 ? 3.436 2.243 -13.764 1.00 91.44 107 LEU A O 1
ATOM 758 N N . VAL A 1 108 ? 1.204 2.020 -13.675 1.00 95.06 108 VAL A N 1
ATOM 759 C CA . VAL A 1 108 ? 1.168 1.073 -12.560 1.00 95.06 108 VAL A CA 1
ATOM 760 C C . VAL A 1 108 ? 1.253 -0.342 -13.136 1.00 95.06 108 VAL A C 1
ATOM 762 O O . VAL A 1 108 ? 0.249 -1.007 -13.386 1.00 95.06 108 VAL A O 1
ATOM 765 N N . VAL A 1 109 ? 2.488 -0.784 -13.382 1.00 96.62 109 VAL A N 1
ATOM 766 C CA . VAL A 1 109 ? 2.820 -2.100 -13.956 1.00 96.62 109 VAL A CA 1
ATOM 767 C C . VAL A 1 109 ? 3.767 -2.828 -12.997 1.00 96.62 109 VAL A C 1
ATOM 769 O O . VAL A 1 109 ? 4.990 -2.716 -13.130 1.00 96.62 109 VAL A O 1
ATOM 772 N N . PRO A 1 110 ? 3.237 -3.531 -11.980 1.00 97.06 110 PRO A N 1
ATOM 773 C CA . PRO A 1 110 ? 4.056 -4.092 -10.909 1.00 97.06 110 PRO A CA 1
ATOM 774 C C . PRO A 1 110 ? 4.683 -5.452 -11.250 1.00 97.06 110 PRO A C 1
ATOM 776 O O . PRO A 1 110 ? 5.477 -5.958 -10.462 1.00 97.06 110 PRO A O 1
ATOM 779 N N . ASP A 1 111 ? 4.366 -6.053 -12.403 1.00 97.75 111 ASP A N 1
ATOM 780 C CA . ASP A 1 111 ? 4.766 -7.420 -12.770 1.00 97.75 111 ASP A CA 1
ATOM 781 C C . ASP A 1 111 ? 6.263 -7.693 -12.585 1.00 97.75 111 ASP A C 1
ATOM 783 O O . ASP A 1 111 ? 6.639 -8.686 -11.963 1.00 97.75 111 ASP A O 1
ATOM 787 N N . TYR A 1 112 ? 7.128 -6.812 -13.098 1.00 94.69 112 TYR A N 1
ATOM 788 C CA . TYR A 1 112 ? 8.576 -6.992 -12.981 1.00 94.69 112 TYR A CA 1
ATOM 789 C C . TYR A 1 112 ? 9.058 -6.858 -11.533 1.00 94.69 112 TYR A C 1
ATOM 791 O O . TYR A 1 112 ? 9.876 -7.663 -11.085 1.00 94.69 112 TYR A O 1
ATOM 799 N N . GLU A 1 113 ? 8.539 -5.877 -10.793 1.00 93.50 113 GLU A N 1
ATOM 800 C CA . GLU A 1 113 ? 8.905 -5.683 -9.389 1.00 93.50 113 GLU A CA 1
ATOM 801 C C . GLU A 1 113 ? 8.535 -6.924 -8.574 1.00 93.50 113 GLU A C 1
ATOM 803 O O . GLU A 1 113 ? 9.388 -7.509 -7.908 1.00 93.50 113 GLU A O 1
ATOM 808 N N . LEU A 1 114 ? 7.290 -7.385 -8.705 1.00 96.19 114 LEU A N 1
ATOM 809 C CA . LEU A 1 114 ? 6.758 -8.512 -7.948 1.00 96.19 114 LEU A CA 1
ATOM 810 C C . LEU A 1 114 ? 7.414 -9.847 -8.324 1.00 96.19 114 LEU A C 1
ATOM 812 O O . LEU A 1 114 ? 7.663 -10.668 -7.441 1.00 96.19 114 LEU A O 1
ATOM 816 N N . ALA A 1 115 ? 7.688 -10.081 -9.611 1.00 95.50 115 ALA A N 1
ATOM 817 C CA . ALA A 1 115 ? 8.202 -11.364 -10.088 1.00 95.50 115 ALA A CA 1
ATOM 818 C C . ALA A 1 115 ? 9.731 -11.480 -10.023 1.00 95.50 115 ALA A C 1
ATOM 820 O O . ALA A 1 115 ? 10.246 -12.575 -9.796 1.00 95.50 115 ALA A O 1
ATOM 821 N N . ALA A 1 116 ? 10.464 -10.385 -10.250 1.00 93.31 116 ALA A N 1
ATOM 822 C CA . ALA A 1 116 ? 11.918 -10.427 -10.416 1.00 93.31 116 ALA A CA 1
ATOM 823 C C . ALA A 1 116 ? 12.686 -9.748 -9.279 1.00 93.31 116 ALA A C 1
ATOM 825 O O . ALA A 1 116 ? 13.765 -10.220 -8.922 1.00 93.31 116 ALA A O 1
ATOM 826 N N . VAL A 1 117 ? 12.162 -8.656 -8.715 1.00 92.38 117 VAL A N 1
ATOM 827 C CA . VAL A 1 117 ? 12.899 -7.881 -7.709 1.00 92.38 117 VAL A CA 1
ATOM 828 C C . VAL A 1 117 ? 12.561 -8.334 -6.299 1.00 92.38 117 VAL A C 1
ATOM 830 O O . VAL A 1 117 ? 13.453 -8.726 -5.546 1.00 92.38 117 VAL A O 1
ATOM 833 N N . ARG A 1 118 ? 11.272 -8.325 -5.960 1.00 92.56 118 ARG A N 1
ATOM 834 C CA . ARG A 1 118 ? 10.758 -8.586 -4.617 1.00 92.56 118 ARG A CA 1
ATOM 835 C C . ARG A 1 118 ? 11.290 -9.880 -3.978 1.00 92.56 118 ARG A C 1
ATOM 837 O O . ARG A 1 118 ? 11.579 -9.849 -2.786 1.00 92.56 118 ARG A O 1
ATOM 844 N N . PRO A 1 119 ? 11.487 -11.005 -4.706 1.00 92.25 119 PRO A N 1
ATOM 845 C CA . PRO A 1 119 ? 12.055 -12.219 -4.111 1.00 92.25 119 PRO A CA 1
ATOM 846 C C . PRO A 1 119 ? 13.480 -12.066 -3.560 1.00 92.25 119 PRO A C 1
ATOM 848 O O . PRO A 1 119 ? 13.918 -12.904 -2.778 1.00 92.25 119 PRO A O 1
ATOM 851 N N . GLY A 1 120 ? 14.226 -11.048 -3.998 1.00 90.38 120 GLY A N 1
ATOM 852 C CA . GLY A 1 120 ? 15.609 -10.816 -3.584 1.00 90.38 120 GLY A CA 1
ATOM 853 C C . GLY A 1 120 ? 15.854 -9.476 -2.897 1.00 90.38 120 GLY A C 1
ATOM 854 O O . GLY A 1 120 ? 17.007 -9.196 -2.577 1.00 90.38 120 GLY A O 1
ATOM 855 N N . LEU A 1 121 ? 14.834 -8.626 -2.742 1.00 91.44 121 LEU A N 1
ATOM 856 C CA . LEU A 1 121 ? 14.967 -7.292 -2.156 1.00 91.44 121 LEU A CA 1
ATOM 857 C C . LEU A 1 121 ? 13.602 -6.731 -1.745 1.00 91.44 121 LEU A C 1
ATOM 859 O O . LEU A 1 121 ? 12.660 -6.751 -2.533 1.00 91.44 121 LEU A O 1
ATOM 863 N N . VAL A 1 122 ? 13.512 -6.145 -0.551 1.00 91.81 122 VAL A N 1
ATOM 864 C CA . VAL A 1 122 ? 12.300 -5.459 -0.089 1.00 91.81 122 VAL A CA 1
ATOM 865 C C . VAL A 1 122 ? 12.353 -3.981 -0.474 1.00 91.81 122 VAL A C 1
ATOM 867 O O . VAL A 1 122 ? 13.081 -3.184 0.118 1.00 91.81 122 VAL A O 1
ATOM 870 N N . GLY A 1 123 ? 11.552 -3.579 -1.459 1.00 91.88 123 GLY A N 1
ATOM 871 C CA . GLY A 1 123 ? 11.279 -2.159 -1.676 1.00 91.88 123 GLY A CA 1
ATOM 872 C C . GLY A 1 123 ? 10.461 -1.601 -0.513 1.00 91.88 123 GLY A C 1
ATOM 873 O O . GLY A 1 123 ? 9.529 -2.268 -0.071 1.00 91.88 123 GLY A O 1
ATOM 874 N N . TYR A 1 124 ? 10.782 -0.412 -0.002 1.00 89.81 124 TYR A N 1
ATOM 875 C CA . TYR A 1 124 ? 9.939 0.284 0.974 1.00 89.81 124 TYR A CA 1
ATOM 876 C C . TYR A 1 124 ? 9.417 1.617 0.429 1.00 89.81 124 TYR A C 1
ATOM 878 O O . TYR A 1 124 ? 10.146 2.380 -0.208 1.00 89.81 124 TYR A O 1
ATOM 886 N N . GLY A 1 125 ? 8.141 1.900 0.707 1.00 90.31 125 GLY A N 1
ATOM 887 C CA . GLY A 1 125 ? 7.439 3.092 0.232 1.00 90.31 125 GLY A CA 1
ATOM 888 C C . GLY A 1 125 ? 7.374 3.182 -1.295 1.00 90.31 125 GLY A C 1
ATOM 889 O O . GLY A 1 125 ? 7.497 2.178 -1.989 1.00 90.31 125 GLY A O 1
ATOM 890 N N . MET A 1 126 ? 7.189 4.400 -1.803 1.00 89.62 126 MET A N 1
ATOM 891 C CA . MET A 1 126 ? 7.278 4.744 -3.228 1.00 89.62 126 MET A CA 1
ATOM 892 C C . MET A 1 126 ? 8.305 5.867 -3.470 1.00 89.62 126 MET A C 1
ATOM 894 O O . MET A 1 126 ? 8.130 6.727 -4.334 1.00 89.62 126 MET A O 1
ATOM 898 N N . GLY A 1 127 ? 9.387 5.875 -2.685 1.00 85.44 127 GLY A N 1
ATOM 899 C CA . GLY A 1 127 ? 10.416 6.909 -2.709 1.00 85.44 127 GLY A CA 1
ATOM 900 C C . GLY A 1 127 ? 10.182 7.964 -1.639 1.00 85.44 127 GLY A C 1
ATOM 901 O O . GLY A 1 127 ? 9.719 7.657 -0.543 1.00 85.44 127 GLY A O 1
ATOM 902 N N . GLY A 1 128 ? 10.522 9.213 -1.946 1.00 85.56 128 GLY A N 1
ATOM 903 C CA . GLY A 1 128 ? 10.054 10.354 -1.167 1.00 85.56 128 GLY A CA 1
ATOM 904 C C . GLY A 1 128 ? 8.801 10.978 -1.765 1.00 85.56 128 GLY A C 1
ATOM 905 O O . GLY A 1 128 ? 8.568 10.849 -2.970 1.00 85.56 128 GLY A O 1
ATOM 906 N N . TYR A 1 129 ? 7.996 11.659 -0.945 1.00 89.00 129 TYR A N 1
ATOM 907 C CA . TYR A 1 129 ? 6.774 12.318 -1.418 1.00 89.00 129 TYR A CA 1
ATOM 908 C C . TYR A 1 129 ? 7.072 13.343 -2.515 1.00 89.00 129 TYR A C 1
ATOM 910 O O . TYR A 1 129 ? 6.317 13.457 -3.474 1.00 89.00 129 TYR A O 1
ATOM 918 N N . GLU A 1 130 ? 8.234 13.992 -2.445 1.00 85.62 130 GLU A N 1
ATOM 919 C CA . GLU A 1 130 ? 8.731 14.934 -3.446 1.00 85.62 130 GLU A CA 1
ATOM 920 C C . GLU A 1 130 ? 9.031 14.323 -4.816 1.00 85.62 130 GLU A C 1
ATOM 922 O O . GLU A 1 130 ? 9.258 15.057 -5.769 1.00 85.62 130 GLU A O 1
ATOM 927 N N . ARG A 1 131 ? 9.083 12.993 -4.918 1.00 83.19 131 ARG A N 1
ATOM 928 C CA . ARG A 1 131 ? 9.267 12.272 -6.186 1.00 83.19 131 ARG A CA 1
ATOM 929 C C . ARG A 1 131 ? 7.968 11.691 -6.700 1.00 83.19 131 ARG A C 1
ATOM 931 O O . ARG A 1 131 ? 7.807 11.518 -7.903 1.00 83.19 131 ARG A O 1
ATOM 938 N N . PHE A 1 132 ? 7.070 11.361 -5.786 1.00 88.94 132 PHE A N 1
ATOM 939 C CA . PHE A 1 132 ? 5.816 10.709 -6.104 1.00 88.94 132 PHE A CA 1
ATOM 940 C C . PHE A 1 132 ? 4.720 11.706 -6.477 1.00 88.94 132 PHE A C 1
ATOM 942 O O . PHE A 1 132 ? 3.985 11.449 -7.420 1.00 88.94 132 PHE A O 1
ATOM 949 N N . PHE A 1 133 ? 4.651 12.862 -5.809 1.00 89.56 133 PHE A N 1
ATOM 950 C CA . PHE A 1 133 ? 3.662 13.902 -6.099 1.00 89.56 133 PHE A CA 1
ATOM 951 C C . PHE A 1 133 ? 4.280 15.045 -6.906 1.00 89.56 133 PHE A C 1
ATOM 953 O O . PHE A 1 133 ? 5.341 15.560 -6.552 1.00 89.56 133 PHE A O 1
ATOM 960 N N . ALA A 1 134 ? 3.599 15.465 -7.976 1.00 84.94 134 ALA A N 1
ATOM 961 C CA . ALA A 1 134 ? 4.140 16.440 -8.928 1.00 84.94 134 ALA A CA 1
ATOM 962 C C . ALA A 1 134 ? 4.303 17.828 -8.302 1.00 84.94 134 ALA A C 1
ATOM 964 O O . ALA A 1 134 ? 5.331 18.481 -8.460 1.00 84.94 134 ALA A O 1
ATOM 965 N N . ASP A 1 135 ? 3.302 18.244 -7.528 1.00 84.88 135 ASP A N 1
ATOM 966 C CA . ASP A 1 135 ? 3.226 19.570 -6.915 1.00 84.88 135 ASP A CA 1
ATOM 967 C C . ASP A 1 135 ? 3.680 19.560 -5.447 1.00 84.88 135 ASP A C 1
ATOM 969 O O . ASP A 1 135 ? 3.168 20.310 -4.607 1.00 84.88 135 ASP A O 1
ATOM 973 N N . TRP A 1 136 ? 4.628 18.684 -5.100 1.00 88.19 136 TRP A N 1
ATOM 974 C CA . TRP A 1 136 ? 5.123 18.606 -3.732 1.00 88.19 136 TRP A CA 1
ATOM 975 C C . TRP A 1 136 ? 5.948 19.854 -3.370 1.00 88.19 136 TRP A C 1
ATOM 977 O O . TRP A 1 136 ? 6.977 20.124 -3.997 1.00 88.19 136 TRP A O 1
ATOM 987 N N . PRO A 1 137 ? 5.550 20.638 -2.351 1.00 87.69 137 PRO A N 1
ATOM 988 C CA . PRO A 1 137 ? 6.240 21.881 -2.032 1.00 87.69 137 PRO A CA 1
ATOM 989 C C . PRO A 1 137 ? 7.614 21.623 -1.402 1.00 87.69 137 PRO A C 1
ATOM 991 O O . PRO A 1 137 ? 7.805 20.676 -0.638 1.00 87.69 137 PRO A O 1
ATOM 994 N N . ALA A 1 138 ? 8.570 22.525 -1.643 1.00 84.12 138 ALA A N 1
ATOM 995 C CA . ALA A 1 138 ? 9.850 22.516 -0.936 1.00 84.12 138 ALA A CA 1
ATOM 996 C C . ALA A 1 138 ? 9.623 22.630 0.586 1.00 84.12 138 ALA A C 1
ATOM 998 O O . ALA A 1 138 ? 8.928 23.530 1.054 1.00 84.12 138 ALA A O 1
ATOM 999 N N . GLY A 1 139 ? 10.195 21.702 1.360 1.00 82.25 139 GLY A N 1
ATOM 1000 C CA . GLY A 1 139 ? 9.932 21.566 2.802 1.00 82.25 139 GLY A CA 1
ATOM 1001 C C . GLY A 1 139 ? 8.683 20.739 3.149 1.00 82.25 139 GLY A C 1
ATOM 1002 O O . GLY A 1 139 ? 8.469 20.415 4.318 1.00 82.25 139 GLY A O 1
ATOM 1003 N N . GLY A 1 140 ? 7.895 20.345 2.146 1.00 87.94 140 GLY A N 1
ATOM 1004 C CA . GLY A 1 140 ? 6.728 19.475 2.250 1.00 87.94 140 GLY A CA 1
ATOM 1005 C C . GLY A 1 140 ? 5.531 20.093 2.975 1.00 87.94 140 GLY A C 1
ATOM 1006 O O . GLY A 1 140 ? 5.568 21.222 3.470 1.00 87.94 140 GLY A O 1
ATOM 1007 N N . ARG A 1 141 ? 4.449 19.321 3.049 1.00 92.00 141 ARG A N 1
ATOM 1008 C CA . ARG A 1 141 ? 3.224 19.643 3.794 1.00 92.00 141 ARG A CA 1
ATOM 1009 C C . ARG A 1 141 ? 2.561 18.352 4.283 1.00 92.00 141 ARG A C 1
ATOM 1011 O O . ARG A 1 141 ? 2.899 17.297 3.749 1.00 92.00 141 ARG A O 1
ATOM 1018 N N . PRO A 1 142 ? 1.620 18.412 5.240 1.00 92.19 142 PRO A N 1
ATOM 1019 C CA . PRO A 1 142 ? 0.750 17.276 5.512 1.00 92.19 142 PRO A CA 1
ATOM 1020 C C . PRO A 1 142 ? 0.123 16.742 4.221 1.00 92.19 142 PRO A C 1
ATOM 1022 O O . PRO A 1 142 ? -0.302 17.525 3.355 1.00 92.19 142 PRO A O 1
ATOM 1025 N N . LEU A 1 143 ? 0.100 15.418 4.088 1.00 93.31 143 LEU A N 1
ATOM 1026 C CA . LEU A 1 143 ? -0.612 14.751 3.010 1.00 93.31 143 LEU A CA 1
ATOM 1027 C C . LEU A 1 143 ? -2.107 15.012 3.158 1.00 93.31 143 LEU A C 1
ATOM 1029 O O . LEU A 1 143 ? -2.660 15.000 4.259 1.00 93.31 143 LEU A O 1
ATOM 1033 N N . THR A 1 144 ? -2.771 15.219 2.031 1.00 94.25 144 THR A N 1
ATOM 1034 C CA . THR A 1 144 ? -4.224 15.078 1.977 1.00 94.25 144 THR A CA 1
ATOM 1035 C C . THR A 1 144 ? -4.601 13.599 2.094 1.00 94.25 144 THR A C 1
ATOM 1037 O O . THR A 1 144 ? -3.785 12.713 1.834 1.00 94.25 144 THR A O 1
ATOM 1040 N N . GLU A 1 145 ? -5.854 13.307 2.451 1.00 93.38 145 GLU A N 1
ATOM 1041 C CA . GLU A 1 145 ? -6.333 11.918 2.484 1.00 93.38 145 GLU A CA 1
ATOM 1042 C C . GLU A 1 145 ? -6.198 11.231 1.119 1.00 93.38 145 GLU A C 1
ATOM 1044 O O . GLU A 1 145 ? -5.775 10.082 1.065 1.00 93.38 145 GLU A O 1
ATOM 1049 N N . ALA A 1 146 ? -6.496 11.943 0.027 1.00 95.19 146 ALA A N 1
ATOM 1050 C CA . ALA A 1 146 ? -6.397 11.406 -1.329 1.00 95.19 146 ALA A CA 1
ATOM 1051 C C . ALA A 1 146 ? -4.953 11.039 -1.708 1.00 95.19 146 ALA A C 1
ATOM 1053 O O . ALA A 1 146 ? -4.723 9.980 -2.281 1.00 95.19 146 ALA A O 1
ATOM 1054 N N . GLU A 1 147 ? -3.975 11.866 -1.336 1.00 95.00 147 GLU A N 1
ATOM 1055 C CA . GLU A 1 147 ? -2.558 11.568 -1.575 1.00 95.00 147 GLU A CA 1
ATOM 1056 C C . GLU A 1 147 ? -2.075 10.382 -0.741 1.00 95.00 147 GLU A C 1
ATOM 1058 O O . GLU A 1 147 ? -1.335 9.533 -1.230 1.00 95.00 147 GLU A O 1
ATOM 1063 N N . HIS A 1 148 ? -2.506 10.290 0.520 1.00 95.12 148 HIS A N 1
ATOM 1064 C CA . HIS A 1 148 ? -2.192 9.125 1.341 1.00 95.12 148 HIS A CA 1
ATOM 1065 C C . HIS A 1 148 ? -2.807 7.845 0.755 1.00 95.12 148 HIS A C 1
ATOM 1067 O O . HIS A 1 148 ? -2.146 6.807 0.721 1.00 95.12 148 HIS A O 1
ATOM 1073 N N . ASP A 1 149 ? -4.038 7.931 0.250 1.00 97.38 149 ASP A N 1
ATOM 1074 C CA . ASP A 1 149 ? -4.725 6.828 -0.414 1.00 97.38 149 ASP A CA 1
ATOM 1075 C C . ASP A 1 149 ? -3.993 6.375 -1.683 1.00 97.38 149 ASP A C 1
ATOM 1077 O O . ASP A 1 149 ? -3.760 5.177 -1.850 1.00 97.38 149 ASP A O 1
ATOM 1081 N N . GLU A 1 150 ? -3.600 7.318 -2.546 1.00 96.00 150 GLU A N 1
ATOM 1082 C CA . GLU A 1 150 ? -2.807 7.056 -3.752 1.00 96.00 150 GLU A CA 1
ATOM 1083 C C . GLU A 1 150 ? -1.482 6.381 -3.401 1.00 96.00 150 GLU A C 1
ATOM 1085 O O . GLU A 1 150 ? -1.173 5.306 -3.918 1.00 96.00 150 GLU A O 1
ATOM 1090 N N . TRP A 1 151 ? -0.731 6.964 -2.464 1.00 94.94 151 TRP A N 1
ATOM 1091 C CA . TRP A 1 151 ? 0.540 6.416 -2.003 1.00 94.94 151 TRP A CA 1
ATOM 1092 C C . TRP A 1 151 ? 0.385 4.981 -1.509 1.00 94.94 151 TRP A C 1
ATOM 1094 O O . TRP A 1 151 ? 1.114 4.088 -1.940 1.00 94.94 151 TRP A O 1
ATOM 1104 N N . GLN A 1 152 ? -0.578 4.738 -0.617 1.00 96.38 152 GLN A N 1
ATOM 1105 C CA . GLN A 1 152 ? -0.793 3.422 -0.032 1.00 96.38 152 GLN A CA 1
ATOM 1106 C C . GLN A 1 152 ? -1.227 2.396 -1.084 1.00 96.38 152 GLN A C 1
ATOM 1108 O O . GLN A 1 152 ? -0.714 1.276 -1.080 1.00 96.38 152 GLN A O 1
ATOM 1113 N N . ALA A 1 153 ? -2.138 2.759 -1.990 1.00 97.75 153 ALA A N 1
ATOM 1114 C CA . ALA A 1 153 ? -2.563 1.881 -3.077 1.00 97.75 153 ALA A CA 1
ATOM 1115 C C . ALA A 1 153 ? -1.383 1.491 -3.975 1.00 97.75 153 ALA A C 1
ATOM 1117 O O . ALA A 1 153 ? -1.222 0.312 -4.285 1.00 97.75 153 ALA A O 1
ATOM 1118 N N . THR A 1 154 ? -0.513 2.446 -4.318 1.00 96.50 154 THR A N 1
ATOM 1119 C CA . THR A 1 154 ? 0.662 2.171 -5.152 1.00 96.50 154 THR A CA 1
ATOM 1120 C C . THR A 1 154 ? 1.701 1.324 -4.408 1.00 96.50 154 THR A C 1
ATOM 1122 O O . THR A 1 154 ? 2.195 0.351 -4.973 1.00 96.50 154 THR A O 1
ATOM 1125 N N . VAL A 1 155 ? 1.977 1.593 -3.122 1.00 96.06 155 VAL A N 1
ATOM 1126 C CA . VAL A 1 155 ? 2.832 0.720 -2.282 1.00 96.06 155 VAL A CA 1
ATOM 1127 C C . VAL A 1 155 ? 2.330 -0.726 -2.314 1.00 96.06 155 VAL A C 1
ATOM 1129 O O . VAL A 1 155 ? 3.116 -1.662 -2.477 1.00 96.06 155 VAL A O 1
ATOM 1132 N N . LEU A 1 156 ? 1.015 -0.910 -2.171 1.00 97.75 156 LEU A N 1
ATOM 1133 C CA . LEU A 1 156 ? 0.375 -2.222 -2.187 1.00 97.75 156 LEU A CA 1
ATOM 1134 C C . LEU A 1 156 ? 0.442 -2.887 -3.568 1.00 97.75 156 LEU A C 1
ATOM 1136 O O . LEU A 1 156 ? 0.711 -4.086 -3.640 1.00 97.75 156 LEU A O 1
ATOM 1140 N N . ALA A 1 157 ? 0.260 -2.125 -4.650 1.00 97.75 157 ALA A N 1
ATOM 1141 C CA . ALA A 1 157 ? 0.341 -2.630 -6.021 1.00 97.75 157 ALA A CA 1
ATOM 1142 C C . ALA A 1 157 ? 1.715 -3.235 -6.325 1.00 97.75 157 ALA A C 1
ATOM 1144 O O . ALA A 1 157 ? 1.794 -4.298 -6.934 1.00 97.75 157 ALA A O 1
ATOM 1145 N N . TYR A 1 158 ? 2.783 -2.599 -5.843 1.00 96.69 158 TYR A N 1
ATOM 1146 C CA . TYR A 1 158 ? 4.160 -3.058 -6.029 1.00 96.69 158 TYR A CA 1
ATOM 1147 C C . TYR A 1 158 ? 4.635 -4.048 -4.953 1.00 96.69 158 TYR A C 1
ATOM 1149 O O . TYR A 1 158 ? 5.772 -4.515 -5.004 1.00 96.69 158 TYR A O 1
ATOM 1157 N N . GLY A 1 159 ? 3.785 -4.403 -3.981 1.00 95.94 159 GLY A N 1
ATOM 1158 C CA . GLY A 1 159 ? 4.142 -5.338 -2.909 1.00 95.94 159 GLY A CA 1
ATOM 1159 C C . GLY A 1 159 ? 5.310 -4.850 -2.049 1.00 95.94 159 GLY A C 1
ATOM 1160 O O . GLY A 1 159 ? 6.057 -5.662 -1.502 1.00 95.94 159 GLY A O 1
ATOM 1161 N N . HIS A 1 160 ? 5.488 -3.532 -1.946 1.00 95.06 160 HIS A N 1
ATOM 1162 C CA . HIS A 1 160 ? 6.535 -2.913 -1.143 1.00 95.06 160 HIS A CA 1
ATOM 1163 C C . HIS A 1 160 ? 6.183 -2.957 0.347 1.00 95.06 160 HIS A C 1
ATOM 1165 O O . HIS A 1 160 ? 5.017 -3.031 0.735 1.00 95.06 160 HIS A O 1
ATOM 1171 N N . ALA A 1 161 ? 7.185 -2.866 1.217 1.00 93.06 161 ALA A N 1
ATOM 1172 C CA . ALA A 1 161 ? 6.968 -2.553 2.616 1.00 93.06 161 ALA A CA 1
ATOM 1173 C C . ALA A 1 161 ? 6.382 -1.136 2.748 1.00 93.06 161 ALA A C 1
ATOM 1175 O O . ALA A 1 161 ? 6.876 -0.161 2.186 1.00 93.06 161 ALA A O 1
ATOM 1176 N N . GLY A 1 162 ? 5.314 -1.027 3.524 1.00 90.19 162 GLY A N 1
ATOM 1177 C CA . GLY A 1 162 ? 4.724 0.229 3.954 1.00 90.19 162 GLY A CA 1
ATOM 1178 C C . GLY A 1 162 ? 5.743 1.083 4.693 1.00 90.19 162 GLY A C 1
ATOM 1179 O O . GLY A 1 162 ? 6.348 0.651 5.673 1.00 90.19 162 GLY A O 1
ATOM 1180 N N . ALA A 1 163 ? 5.898 2.303 4.201 1.00 88.75 163 ALA A N 1
ATOM 1181 C CA . ALA A 1 163 ? 6.724 3.342 4.777 1.00 88.75 163 ALA A CA 1
ATOM 1182 C C . ALA A 1 163 ? 6.022 4.685 4.584 1.00 88.75 163 ALA A C 1
ATOM 1184 O O . ALA A 1 163 ? 5.263 4.878 3.629 1.00 88.75 163 ALA A O 1
ATOM 1185 N N . TRP A 1 164 ? 6.309 5.610 5.487 1.00 89.56 164 TRP A N 1
ATOM 1186 C CA . TRP A 1 164 ? 5.917 7.005 5.388 1.00 89.56 164 TRP A CA 1
ATOM 1187 C C . TRP A 1 164 ? 7.112 7.866 5.767 1.00 89.56 164 TRP A C 1
ATOM 1189 O O . TRP A 1 164 ? 7.970 7.461 6.556 1.00 89.56 164 TRP A O 1
ATOM 1199 N N . GLN A 1 165 ? 7.172 9.063 5.200 1.00 87.88 165 GLN A N 1
ATOM 1200 C CA . GLN A 1 165 ? 8.129 10.056 5.657 1.00 87.88 165 GLN A CA 1
ATOM 1201 C C . GLN A 1 165 ? 7.584 10.762 6.897 1.00 87.88 165 GLN A C 1
ATOM 1203 O O . GLN A 1 165 ? 6.378 10.979 7.024 1.00 87.88 165 GLN A O 1
ATOM 1208 N N . THR A 1 166 ? 8.497 11.146 7.783 1.00 85.38 166 THR A N 1
ATOM 1209 C CA . THR A 1 166 ? 8.210 11.964 8.960 1.00 85.38 166 THR A CA 1
ATOM 1210 C C . THR A 1 166 ? 9.177 13.143 9.025 1.00 85.38 166 THR A C 1
ATOM 1212 O O . THR A 1 166 ? 10.335 13.028 8.617 1.00 85.38 166 THR A O 1
ATOM 1215 N N . ARG A 1 167 ? 8.724 14.275 9.568 1.00 83.25 167 ARG A N 1
ATOM 1216 C CA . ARG A 1 167 ? 9.577 15.399 9.984 1.00 83.25 167 ARG A CA 1
ATOM 1217 C C . ARG A 1 167 ? 10.342 15.120 11.283 1.00 83.25 167 ARG A C 1
ATOM 1219 O O . ARG A 1 167 ? 11.203 15.910 11.660 1.00 83.25 167 ARG A O 1
ATOM 1226 N N . GLY A 1 168 ? 10.054 14.002 11.950 1.00 74.50 168 GLY A N 1
ATOM 1227 C CA . GLY A 1 168 ? 10.713 13.556 13.176 1.00 74.50 168 GLY A CA 1
ATOM 1228 C C . GLY A 1 168 ? 10.198 14.221 14.454 1.00 74.50 168 GLY A C 1
ATOM 1229 O O . GLY A 1 168 ? 10.715 13.926 15.528 1.00 74.50 168 GLY A O 1
ATOM 1230 N N . ASP A 1 169 ? 9.195 15.098 14.367 1.00 65.69 169 ASP A N 1
ATOM 1231 C CA . ASP A 1 169 ? 8.599 15.779 15.520 1.00 65.69 169 ASP A CA 1
ATOM 1232 C C . ASP A 1 169 ? 7.295 15.124 16.009 1.00 65.69 169 ASP A C 1
ATOM 1234 O O . ASP A 1 169 ? 6.845 15.433 17.113 1.00 65.69 169 ASP A O 1
ATOM 1238 N N . GLY A 1 170 ? 6.700 14.210 15.222 1.00 61.94 170 GLY A N 1
ATOM 1239 C CA . GLY A 1 170 ? 5.464 13.488 15.559 1.00 61.94 170 GLY A CA 1
ATOM 1240 C C . GLY A 1 170 ? 4.273 14.409 15.852 1.00 61.94 170 GLY A C 1
ATOM 1241 O O . GLY A 1 170 ? 3.306 13.994 16.493 1.00 61.94 170 GLY A O 1
ATOM 1242 N N . GLY A 1 171 ? 4.380 15.678 15.453 1.00 66.31 171 GLY A N 1
ATOM 1243 C CA . GLY A 1 171 ? 3.444 16.737 15.790 1.00 66.31 171 GLY A CA 1
ATOM 1244 C C . GLY A 1 171 ? 2.445 17.030 14.668 1.00 66.31 171 GLY A C 1
ATOM 1245 O O . GLY A 1 171 ? 2.489 16.420 13.602 1.00 66.31 171 GLY A O 1
ATOM 1246 N N . PRO A 1 172 ? 1.568 18.032 14.853 1.00 66.31 172 PRO A N 1
ATOM 1247 C CA . PRO A 1 172 ? 0.571 18.438 13.852 1.00 66.31 172 PRO A CA 1
ATOM 1248 C C . PRO A 1 172 ? 1.164 18.924 12.519 1.00 66.31 172 PRO A C 1
ATOM 1250 O O . PRO A 1 172 ? 0.435 19.119 11.552 1.00 66.31 172 PRO A O 1
ATOM 1253 N N . GLY A 1 173 ? 2.471 19.198 12.488 1.00 74.44 173 GLY A N 1
ATOM 1254 C CA . GLY A 1 173 ? 3.195 19.619 11.296 1.00 74.44 173 GLY A CA 1
ATOM 1255 C C . GLY A 1 173 ? 3.815 18.469 10.507 1.00 74.44 173 GLY A C 1
ATOM 1256 O O . GLY A 1 173 ? 4.417 18.750 9.471 1.00 74.44 173 GLY A O 1
ATOM 1257 N N . ASP A 1 174 ? 3.713 17.227 10.980 1.00 87.94 174 ASP A N 1
ATOM 1258 C CA . ASP A 1 174 ? 4.264 16.061 10.298 1.00 87.94 174 ASP A CA 1
ATOM 1259 C C . ASP A 1 174 ? 3.477 15.741 9.008 1.00 87.94 174 ASP A C 1
ATOM 1261 O O . ASP A 1 174 ? 2.378 16.251 8.779 1.00 87.94 174 ASP A O 1
ATOM 1265 N N . PHE A 1 175 ? 4.044 14.929 8.115 1.00 91.19 175 PHE A N 1
ATOM 1266 C CA . PHE A 1 175 ? 3.405 14.613 6.833 1.00 91.19 175 PHE A CA 1
ATOM 1267 C C . PHE A 1 175 ? 2.170 13.722 6.986 1.00 91.19 175 PHE A C 1
ATOM 1269 O O . PHE A 1 175 ? 1.234 13.828 6.197 1.00 91.19 175 PHE A O 1
ATOM 1276 N N . LEU A 1 176 ? 2.160 12.879 8.017 1.00 90.56 176 LEU A N 1
ATOM 1277 C CA . LEU A 1 176 ? 0.987 12.164 8.504 1.00 90.56 176 LEU A CA 1
ATOM 1278 C C . LEU A 1 176 ? 0.774 12.531 9.967 1.00 90.56 176 LEU A C 1
ATOM 1280 O O . LEU A 1 176 ? 1.734 12.553 10.739 1.00 90.56 176 LEU A O 1
ATOM 1284 N N . ASP A 1 177 ? -0.475 12.758 10.362 1.00 89.44 177 ASP A N 1
ATOM 1285 C CA . ASP A 1 177 ? -0.808 12.924 11.773 1.00 89.44 177 ASP A CA 1
ATOM 1286 C C . ASP A 1 177 ? -0.607 11.613 12.560 1.00 89.44 177 ASP A C 1
ATOM 1288 O O . ASP A 1 177 ? -0.407 10.532 11.996 1.00 89.44 177 ASP A O 1
ATOM 1292 N N . ALA A 1 178 ? -0.641 11.694 13.892 1.00 89.94 178 ALA A N 1
ATOM 1293 C CA . ALA A 1 178 ? -0.362 10.542 14.748 1.00 89.94 178 ALA A CA 1
ATOM 1294 C C . ALA A 1 178 ? -1.306 9.355 14.470 1.00 89.94 178 ALA A C 1
ATOM 1296 O O . ALA A 1 178 ? -0.871 8.201 14.469 1.00 89.94 178 ALA A O 1
ATOM 1297 N N . ALA A 1 179 ? -2.587 9.623 14.196 1.00 92.50 179 ALA A N 1
ATOM 1298 C CA . ALA A 1 179 ? -3.551 8.590 13.829 1.00 92.50 179 ALA A CA 1
ATOM 1299 C C . ALA A 1 179 ? -3.196 7.950 12.476 1.00 92.50 179 ALA A C 1
ATOM 1301 O O . ALA A 1 179 ? -3.147 6.727 12.368 1.00 92.50 179 ALA A O 1
ATOM 1302 N N . GLY A 1 180 ? -2.861 8.748 11.465 1.00 92.19 180 GLY A N 1
ATOM 1303 C CA . GLY A 1 180 ? -2.402 8.296 10.157 1.00 92.19 180 GLY A CA 1
ATOM 1304 C C . GLY A 1 180 ? -1.162 7.411 10.245 1.00 92.19 180 GLY A C 1
ATOM 1305 O O . GLY A 1 180 ? -1.144 6.342 9.638 1.00 92.19 180 GLY A O 1
ATOM 1306 N N . GLN A 1 181 ? -0.174 7.781 11.064 1.00 92.69 181 GLN A N 1
ATOM 1307 C CA . GLN A 1 181 ? 1.032 6.972 11.289 1.00 92.69 181 GLN A CA 1
ATOM 1308 C C . GLN A 1 181 ? 0.710 5.629 11.954 1.00 92.69 181 GLN A C 1
ATOM 1310 O O . GLN A 1 181 ? 1.178 4.579 11.512 1.00 92.69 181 GLN A O 1
ATOM 1315 N N . VAL A 1 182 ? -0.133 5.634 12.991 1.00 94.50 182 VAL A N 1
ATOM 1316 C CA . VAL A 1 182 ? -0.581 4.405 13.663 1.00 94.50 182 VAL A CA 1
ATOM 1317 C C . VAL A 1 182 ? -1.358 3.511 12.698 1.00 94.50 182 VAL A C 1
ATOM 1319 O O . VAL A 1 182 ? -1.095 2.310 12.626 1.00 94.50 182 VAL A O 1
ATOM 1322 N N . LYS A 1 183 ? -2.284 4.081 11.922 1.00 95.69 183 LYS A N 1
ATOM 1323 C CA . LYS A 1 183 ? -3.043 3.352 10.904 1.00 95.69 183 LYS A CA 1
ATOM 1324 C C . LYS A 1 183 ? -2.109 2.723 9.872 1.00 95.69 183 LYS A C 1
ATOM 1326 O O . LYS A 1 183 ? -2.193 1.516 9.648 1.00 95.69 183 LYS A O 1
ATOM 1331 N N . ALA A 1 184 ? -1.197 3.507 9.297 1.00 94.12 184 ALA A N 1
ATOM 1332 C CA . ALA A 1 184 ? -0.223 3.033 8.320 1.00 94.12 184 ALA A CA 1
ATOM 1333 C C . ALA A 1 184 ? 0.635 1.897 8.895 1.00 94.12 184 ALA A C 1
ATOM 1335 O O . ALA A 1 184 ? 0.798 0.870 8.235 1.00 94.12 184 ALA A O 1
ATOM 1336 N N . TYR A 1 185 ? 1.105 2.024 10.140 1.00 95.12 185 TYR A N 1
ATOM 1337 C CA . TYR A 1 185 ? 1.869 0.985 10.828 1.00 95.12 185 TYR A CA 1
ATOM 1338 C C . TYR A 1 185 ? 1.094 -0.335 10.940 1.00 95.12 185 TYR A C 1
ATOM 1340 O O . TYR A 1 185 ? 1.564 -1.372 10.469 1.00 95.12 185 TYR A O 1
ATOM 1348 N N . TYR A 1 186 ? -0.095 -0.313 11.552 1.00 97.12 186 TYR A N 1
ATOM 1349 C CA . TYR A 1 186 ? -0.849 -1.536 11.842 1.00 97.12 186 TYR A CA 1
ATOM 1350 C C . TYR A 1 186 ? -1.427 -2.187 10.579 1.00 97.12 186 TYR A C 1
ATOM 1352 O O . TYR A 1 186 ? -1.401 -3.416 10.473 1.00 97.12 186 TYR A O 1
ATOM 1360 N N . LEU A 1 187 ? -1.899 -1.398 9.604 1.00 96.50 187 LEU A N 1
ATOM 1361 C CA . LEU A 1 187 ? -2.353 -1.925 8.313 1.00 96.50 187 LEU A CA 1
ATOM 1362 C C . LEU A 1 187 ? -1.201 -2.584 7.558 1.00 96.50 187 LEU A C 1
ATOM 1364 O O . LEU A 1 187 ? -1.286 -3.752 7.179 1.00 96.50 187 LEU A O 1
ATOM 1368 N N . SER A 1 188 ? -0.104 -1.849 7.379 1.00 95.12 188 SER A N 1
ATOM 1369 C CA . SER A 1 188 ? 1.005 -2.319 6.556 1.00 95.12 188 SER A CA 1
ATOM 1370 C C . SER A 1 188 ? 1.670 -3.542 7.173 1.00 95.12 188 SER A C 1
ATOM 1372 O O . SER A 1 188 ? 1.930 -4.508 6.466 1.00 95.12 188 SER A O 1
ATOM 1374 N N . ARG A 1 189 ? 1.874 -3.559 8.496 1.00 95.25 189 ARG A N 1
ATOM 1375 C CA . ARG A 1 189 ? 2.488 -4.696 9.189 1.00 95.25 189 ARG A CA 1
ATOM 1376 C C . ARG A 1 189 ? 1.662 -5.980 9.059 1.00 95.25 189 ARG A C 1
ATOM 1378 O O . ARG A 1 189 ? 2.244 -7.049 8.894 1.00 95.25 189 ARG A O 1
ATOM 1385 N N . ALA A 1 190 ? 0.332 -5.888 9.115 1.00 96.06 190 ALA A N 1
ATOM 1386 C CA . ALA A 1 190 ? -0.537 -7.059 8.976 1.00 96.06 190 ALA A CA 1
ATOM 1387 C C . ALA A 1 190 ? -0.584 -7.595 7.539 1.00 96.06 190 ALA A C 1
ATOM 1389 O O . ALA A 1 190 ? -0.681 -8.803 7.332 1.00 96.06 190 ALA A O 1
ATOM 1390 N N . LEU A 1 191 ? -0.518 -6.715 6.540 1.00 96.75 191 LEU A N 1
ATOM 1391 C CA . LEU A 1 191 ? -0.493 -7.133 5.139 1.00 96.75 191 LEU A CA 1
ATOM 1392 C C . LEU A 1 191 ? 0.876 -7.702 4.748 1.00 96.75 191 LEU A C 1
ATOM 1394 O O . LEU A 1 191 ? 0.952 -8.771 4.147 1.00 96.75 191 LEU A O 1
ATOM 1398 N N . GLN A 1 192 ? 1.960 -7.033 5.145 1.00 94.88 192 GLN A N 1
ATOM 1399 C CA . GLN A 1 192 ? 3.335 -7.430 4.830 1.00 94.88 192 GLN A CA 1
ATOM 1400 C C . GLN A 1 192 ? 3.693 -8.814 5.349 1.00 94.88 192 GLN A C 1
ATOM 1402 O O . GLN A 1 192 ? 4.338 -9.572 4.630 1.00 94.88 192 GLN A O 1
ATOM 1407 N N . SER A 1 193 ? 3.239 -9.173 6.557 1.00 93.81 193 SER A N 1
ATOM 1408 C CA . SER A 1 193 ? 3.468 -10.514 7.111 1.00 93.81 193 SER A CA 1
ATOM 1409 C C . SER A 1 193 ? 2.847 -11.624 6.262 1.00 93.81 193 SER A C 1
ATOM 1411 O O . SER A 1 193 ? 3.173 -12.793 6.451 1.00 93.81 193 SER A O 1
ATOM 1413 N N . ARG A 1 194 ? 1.949 -11.266 5.339 1.00 95.69 194 ARG A N 1
ATOM 1414 C CA . ARG A 1 194 ? 1.277 -12.196 4.440 1.00 95.69 194 ARG A CA 1
ATOM 1415 C C . ARG A 1 194 ? 1.846 -12.145 3.038 1.00 95.69 194 ARG A C 1
ATOM 1417 O O . ARG A 1 194 ? 1.931 -13.209 2.451 1.00 95.69 194 ARG A O 1
ATOM 1424 N N . TYR A 1 195 ? 2.269 -10.997 2.504 1.00 94.81 195 TYR A N 1
ATOM 1425 C CA . TYR A 1 195 ? 2.761 -10.953 1.121 1.00 94.81 195 TYR A CA 1
ATOM 1426 C C . TYR A 1 195 ? 4.283 -10.949 0.943 1.00 94.81 195 TYR A C 1
ATOM 1428 O O . TYR A 1 195 ? 4.712 -11.388 -0.118 1.00 94.81 195 TYR A O 1
ATOM 1436 N N . LEU A 1 196 ? 5.105 -10.481 1.896 1.00 91.88 196 LEU A N 1
ATOM 1437 C CA . LEU A 1 196 ? 6.547 -10.280 1.637 1.00 91.88 196 LEU A CA 1
ATOM 1438 C C . LEU A 1 196 ? 7.272 -11.589 1.275 1.00 91.88 196 LEU A C 1
ATOM 1440 O O . LEU A 1 196 ? 7.976 -11.634 0.267 1.00 91.88 196 LEU A O 1
ATOM 1444 N N . ASP A 1 197 ? 6.997 -12.663 2.018 1.00 90.25 197 ASP A N 1
ATOM 1445 C CA . ASP A 1 197 ? 7.615 -13.984 1.810 1.00 90.25 197 ASP A CA 1
ATOM 1446 C C . ASP A 1 197 ? 6.740 -14.958 0.995 1.00 90.25 197 ASP A C 1
ATOM 1448 O O . ASP A 1 197 ? 7.141 -16.089 0.721 1.00 90.25 197 ASP A O 1
ATOM 1452 N N . ALA A 1 198 ? 5.531 -14.547 0.608 1.00 95.56 198 ALA A N 1
ATOM 1453 C CA . ALA A 1 198 ? 4.554 -15.409 -0.062 1.00 95.56 198 ALA A CA 1
ATOM 1454 C C . ALA A 1 198 ? 4.814 -15.546 -1.560 1.00 95.56 198 ALA A C 1
ATOM 1456 O O . ALA A 1 198 ? 5.144 -14.562 -2.219 1.00 95.56 198 ALA A O 1
ATOM 1457 N N . ALA A 1 199 ? 4.609 -16.725 -2.146 1.00 96.38 199 ALA A N 1
ATOM 1458 C CA . ALA A 1 199 ? 4.818 -16.893 -3.581 1.00 96.38 199 ALA A CA 1
ATOM 1459 C C . ALA A 1 199 ? 3.810 -16.053 -4.387 1.00 96.38 199 ALA A C 1
ATOM 1461 O O . ALA A 1 199 ? 2.603 -16.115 -4.145 1.00 96.38 199 ALA A O 1
ATOM 1462 N N . LEU A 1 200 ? 4.298 -15.287 -5.369 1.00 98.19 200 LEU A N 1
ATOM 1463 C CA . LEU A 1 200 ? 3.437 -14.619 -6.345 1.00 98.19 200 LEU A CA 1
ATOM 1464 C C . LEU A 1 200 ? 2.791 -15.675 -7.252 1.00 98.19 200 LEU A C 1
ATOM 1466 O O . LEU A 1 200 ? 3.483 -16.462 -7.893 1.00 98.19 200 LEU A O 1
ATOM 1470 N N . ILE A 1 201 ? 1.463 -15.660 -7.324 1.00 98.31 201 ILE A N 1
ATOM 1471 C CA . ILE A 1 201 ? 0.668 -16.496 -8.229 1.00 98.31 201 ILE A CA 1
ATOM 1472 C C . ILE A 1 201 ? 0.419 -15.770 -9.551 1.00 98.31 201 ILE A C 1
ATOM 1474 O O . ILE A 1 201 ? 0.459 -16.394 -10.610 1.00 98.31 201 ILE A O 1
ATOM 1478 N N . GLY A 1 202 ? 0.178 -14.458 -9.511 1.00 98.12 202 GLY A N 1
ATOM 1479 C CA . GLY A 1 202 ? 0.045 -13.649 -10.718 1.00 98.12 202 GLY A CA 1
ATOM 1480 C C . GLY A 1 202 ? -0.483 -12.242 -10.469 1.00 98.12 202 GLY A C 1
ATOM 1481 O O . GLY A 1 202 ? -0.956 -11.918 -9.378 1.00 98.12 202 GLY A O 1
ATOM 1482 N N . VAL A 1 203 ? -0.412 -11.428 -11.520 1.00 98.75 203 VAL A N 1
ATOM 1483 C CA . VAL A 1 203 ? -0.982 -10.081 -11.591 1.00 98.75 203 VAL A CA 1
ATOM 1484 C C . VAL A 1 203 ? -2.033 -10.079 -12.695 1.00 98.75 203 VAL A C 1
ATOM 1486 O O . VAL A 1 203 ? -1.745 -10.417 -13.843 1.00 98.75 203 VAL A O 1
ATOM 1489 N N . GLY A 1 204 ? -3.263 -9.744 -12.326 1.00 98.69 204 GLY A N 1
ATOM 1490 C CA . GLY A 1 204 ? -4.387 -9.576 -13.232 1.00 98.69 204 GLY A CA 1
ATOM 1491 C C . GLY A 1 204 ? -4.745 -8.104 -13.405 1.00 98.69 204 GLY A C 1
ATOM 1492 O O . GLY A 1 204 ? -4.769 -7.347 -12.438 1.00 98.69 204 GLY A O 1
ATOM 1493 N N . TYR A 1 205 ? -5.077 -7.719 -14.629 1.00 98.75 205 TYR A N 1
ATOM 1494 C CA . TYR A 1 205 ? -5.577 -6.406 -15.013 1.00 98.75 205 TYR A CA 1
ATOM 1495 C C . TYR A 1 205 ? -7.048 -6.539 -15.385 1.00 98.75 205 TYR A C 1
ATOM 1497 O O . TYR A 1 205 ? -7.399 -7.303 -16.283 1.00 98.75 205 TYR A O 1
ATOM 1505 N N . VAL A 1 206 ? -7.926 -5.834 -14.682 1.00 98.12 206 VAL A N 1
ATOM 1506 C CA . VAL A 1 206 ? -9.371 -5.957 -14.876 1.00 98.12 206 VAL A CA 1
ATOM 1507 C C . VAL A 1 206 ? -9.846 -4.891 -15.849 1.00 98.12 206 VAL A C 1
ATOM 1509 O O . VAL A 1 206 ? -9.752 -3.693 -15.578 1.00 98.12 206 VAL A O 1
ATOM 1512 N N . ASP A 1 207 ? -10.358 -5.338 -16.993 1.00 94.94 207 ASP A N 1
ATOM 1513 C CA . ASP A 1 207 ? -10.831 -4.453 -18.050 1.00 94.94 207 ASP A CA 1
ATOM 1514 C C . ASP A 1 207 ? -12.150 -3.739 -17.681 1.00 94.94 207 ASP A C 1
ATOM 1516 O O . ASP A 1 207 ? -12.771 -3.966 -16.634 1.00 94.94 207 ASP A O 1
ATOM 1520 N N . ALA A 1 208 ? -12.601 -2.836 -18.554 1.00 89.56 208 ALA A N 1
ATOM 1521 C CA . ALA A 1 208 ? -13.810 -2.045 -18.329 1.00 89.56 208 ALA A CA 1
ATOM 1522 C C . ALA A 1 208 ? -15.093 -2.893 -18.208 1.00 89.56 208 ALA A C 1
ATOM 1524 O O . ALA A 1 208 ? -16.068 -2.428 -17.616 1.00 89.56 208 ALA A O 1
ATOM 1525 N N . VAL A 1 209 ? -15.099 -4.123 -18.742 1.00 91.31 209 VAL A N 1
ATOM 1526 C CA . VAL A 1 209 ? -16.232 -5.060 -18.645 1.00 91.31 209 VAL A CA 1
ATOM 1527 C C . VAL A 1 209 ? -16.092 -6.039 -17.474 1.00 91.31 209 VAL A C 1
ATOM 1529 O O . VAL A 1 209 ? -16.967 -6.880 -17.275 1.00 91.31 209 VAL A O 1
ATOM 1532 N N . GLY A 1 210 ? -15.040 -5.900 -16.662 1.00 93.75 210 GLY A N 1
ATOM 1533 C CA . GLY A 1 210 ? -14.826 -6.671 -15.440 1.00 93.75 210 GLY A CA 1
ATOM 1534 C C . GLY A 1 210 ? -14.114 -8.007 -15.650 1.00 93.75 210 GLY A C 1
ATOM 1535 O O . GLY A 1 210 ? -14.146 -8.845 -14.750 1.00 93.75 210 GLY A O 1
ATOM 1536 N N . VAL A 1 211 ? -13.492 -8.233 -16.810 1.00 97.00 211 VAL A N 1
ATOM 1537 C CA . VAL A 1 211 ? -12.736 -9.461 -17.085 1.00 97.00 211 VAL A CA 1
ATOM 1538 C C . VAL A 1 211 ? -11.271 -9.256 -16.714 1.00 97.00 211 VAL A C 1
ATOM 1540 O O . VAL A 1 211 ? -10.645 -8.281 -17.121 1.00 97.00 211 VAL A O 1
ATOM 1543 N N . GLU A 1 212 ? -10.721 -10.197 -15.950 1.00 98.06 212 GLU A N 1
ATOM 1544 C CA . GLU A 1 212 ? -9.298 -10.228 -15.606 1.00 98.06 212 GLU A CA 1
ATOM 1545 C C . GLU A 1 212 ? -8.450 -10.691 -16.803 1.00 98.06 212 GLU A C 1
ATOM 1547 O O . GLU A 1 212 ? -8.782 -11.666 -17.486 1.00 98.06 212 GLU A O 1
ATOM 1552 N N . ARG A 1 213 ? -7.351 -9.979 -17.054 1.00 98.25 213 ARG A N 1
ATOM 1553 C CA . ARG A 1 213 ? -6.413 -10.155 -18.170 1.00 98.25 213 ARG A CA 1
ATOM 1554 C C . ARG A 1 213 ? -4.977 -10.171 -17.656 1.00 98.25 213 ARG A C 1
ATOM 1556 O O . ARG A 1 213 ? -4.701 -9.617 -16.600 1.00 98.25 213 ARG A O 1
ATOM 1563 N N . ASP A 1 214 ? -4.059 -10.780 -18.397 1.00 98.19 214 ASP A N 1
ATOM 1564 C CA . ASP A 1 214 ? -2.626 -10.657 -18.106 1.00 98.19 214 ASP A CA 1
ATOM 1565 C C . ASP A 1 214 ? -2.035 -9.362 -18.701 1.00 98.19 214 ASP A C 1
ATOM 1567 O O . ASP A 1 214 ? -2.681 -8.667 -19.495 1.00 98.19 214 ASP A O 1
ATOM 1571 N N . LEU A 1 215 ? -0.793 -9.037 -18.321 1.00 98.00 215 LEU A N 1
ATOM 1572 C CA . LEU A 1 215 ? -0.083 -7.857 -18.823 1.00 98.00 215 LEU A CA 1
ATOM 1573 C C . LEU A 1 215 ? 0.086 -7.879 -20.351 1.00 98.00 215 LEU A C 1
ATOM 1575 O O . LEU A 1 215 ? -0.016 -6.841 -21.001 1.00 98.00 215 LEU A O 1
ATOM 1579 N N . GLY A 1 216 ? 0.332 -9.051 -20.943 1.00 98.00 216 GLY A N 1
ATOM 1580 C CA . GLY A 1 216 ? 0.517 -9.181 -22.389 1.00 98.00 216 GLY A CA 1
ATOM 1581 C C . GLY A 1 216 ? -0.736 -8.765 -23.160 1.00 98.00 216 GLY A C 1
ATOM 1582 O O . GLY A 1 216 ? -0.652 -8.009 -24.128 1.00 98.00 216 GLY A O 1
ATOM 1583 N N . TRP A 1 217 ? -1.906 -9.203 -22.695 1.00 98.12 217 TRP A N 1
ATOM 1584 C CA . TRP A 1 217 ? -3.191 -8.781 -23.233 1.00 98.12 217 TRP A CA 1
ATOM 1585 C C . TRP A 1 217 ? -3.430 -7.290 -22.996 1.00 98.12 217 TRP A C 1
ATOM 1587 O O . TRP A 1 217 ? -3.826 -6.606 -23.938 1.00 98.12 217 TRP A O 1
ATOM 1597 N N . ALA A 1 218 ? -3.165 -6.788 -21.783 1.00 97.62 218 ALA A N 1
ATOM 1598 C CA . ALA A 1 218 ? -3.359 -5.380 -21.431 1.00 97.62 218 ALA A CA 1
ATOM 1599 C C . ALA A 1 218 ? -2.554 -4.443 -22.346 1.00 97.62 218 ALA A C 1
ATOM 1601 O O . ALA A 1 218 ? -3.104 -3.475 -22.864 1.00 97.62 218 ALA A O 1
ATOM 1602 N N . LEU A 1 219 ? -1.289 -4.784 -22.617 1.00 96.88 219 LEU A N 1
ATOM 1603 C CA . LEU A 1 219 ? -0.430 -4.056 -23.554 1.00 96.88 219 LEU A CA 1
ATOM 1604 C C . LEU A 1 219 ? -0.922 -4.166 -25.002 1.00 96.88 219 LEU A C 1
ATOM 1606 O O . LEU A 1 219 ? -0.914 -3.182 -25.729 1.00 96.88 219 LEU A O 1
ATOM 1610 N N . ALA A 1 220 ? -1.360 -5.352 -25.434 1.00 98.00 220 ALA A N 1
ATOM 1611 C CA . ALA A 1 220 ? -1.826 -5.571 -26.805 1.00 98.00 220 ALA A CA 1
ATOM 1612 C C . ALA A 1 220 ? -3.176 -4.899 -27.125 1.00 98.00 220 ALA A C 1
ATOM 1614 O O . ALA A 1 220 ? -3.538 -4.809 -28.297 1.00 98.00 220 ALA A O 1
ATOM 1615 N N . HIS A 1 221 ? -3.926 -4.478 -26.103 1.00 97.06 221 HIS A N 1
ATOM 1616 C CA . HIS A 1 221 ? -5.257 -3.877 -26.236 1.00 97.06 221 HIS A CA 1
ATOM 1617 C C . HIS A 1 221 ? -5.330 -2.457 -25.660 1.00 97.06 221 HIS A C 1
ATOM 1619 O O . HIS A 1 221 ? -6.431 -1.982 -25.385 1.00 97.06 221 HIS A O 1
ATOM 1625 N N . ASP A 1 222 ? -4.180 -1.798 -25.474 1.00 94.31 222 ASP A N 1
ATOM 1626 C CA . ASP A 1 222 ? -4.078 -0.410 -25.006 1.00 94.31 222 ASP A CA 1
ATOM 1627 C C . ASP A 1 222 ? -4.911 -0.136 -23.740 1.00 94.31 222 ASP A C 1
ATOM 1629 O O . ASP A 1 222 ? -5.610 0.875 -23.632 1.00 94.31 222 ASP A O 1
ATOM 1633 N N . LEU A 1 223 ? -4.876 -1.066 -22.777 1.00 96.06 223 LEU A N 1
ATOM 1634 C CA . LEU A 1 223 ? -5.525 -0.850 -21.488 1.00 96.06 223 LEU A CA 1
ATOM 1635 C C . LEU A 1 223 ? -4.905 0.378 -20.802 1.00 96.06 223 LEU A C 1
ATOM 1637 O O . LEU A 1 223 ? -3.696 0.596 -20.879 1.00 96.06 223 LEU A O 1
ATOM 1641 N N . ASP A 1 224 ? -5.721 1.163 -20.097 1.00 94.62 224 ASP A N 1
ATOM 1642 C CA . ASP A 1 224 ? -5.223 2.274 -19.286 1.00 94.62 224 ASP A CA 1
ATOM 1643 C C . ASP A 1 224 ? -4.394 1.745 -18.104 1.00 94.62 224 ASP A C 1
ATOM 1645 O O . ASP A 1 224 ? -4.926 1.314 -17.078 1.00 94.62 224 ASP A O 1
ATOM 1649 N N . LEU A 1 225 ? -3.073 1.765 -18.278 1.00 95.88 225 LEU A N 1
ATOM 1650 C CA . LEU A 1 225 ? -2.098 1.371 -17.267 1.00 95.88 225 LEU A CA 1
ATOM 1651 C C . LEU A 1 225 ? -1.685 2.533 -16.354 1.00 95.88 225 LEU A C 1
ATOM 1653 O O . LEU A 1 225 ? -0.924 2.295 -15.423 1.00 95.88 225 LEU A O 1
ATOM 1657 N N . ALA A 1 226 ? -2.179 3.758 -16.562 1.00 93.38 226 ALA A N 1
ATOM 1658 C CA . ALA A 1 226 ? -2.011 4.850 -15.598 1.00 93.38 226 ALA A CA 1
ATOM 1659 C C . ALA A 1 226 ? -3.051 4.761 -14.466 1.00 93.38 226 ALA A C 1
ATOM 1661 O O . ALA A 1 226 ? -2.739 5.062 -13.318 1.00 93.38 226 ALA A O 1
ATOM 1662 N N . GLY A 1 227 ? -4.262 4.280 -14.774 1.00 95.62 227 GLY A N 1
ATOM 1663 C CA . GLY A 1 227 ? -5.329 4.031 -13.799 1.00 95.62 227 GLY A CA 1
ATOM 1664 C C . GLY A 1 227 ? -5.865 2.592 -13.780 1.00 95.62 227 GLY A C 1
ATOM 1665 O O . GLY A 1 227 ? -7.087 2.416 -13.866 1.00 95.62 227 GLY A O 1
ATOM 1666 N N . PRO A 1 228 ? -5.024 1.540 -13.682 1.00 97.81 228 PRO A N 1
ATOM 1667 C CA . PRO A 1 228 ? -5.494 0.170 -13.824 1.00 97.81 228 PRO A CA 1
ATOM 1668 C C . PRO A 1 228 ? -6.294 -0.301 -12.607 1.00 97.81 228 PRO A C 1
ATOM 1670 O O . PRO A 1 228 ? -6.124 0.151 -11.473 1.00 97.81 228 PRO A O 1
ATOM 1673 N N . ARG A 1 229 ? -7.141 -1.302 -12.838 1.00 98.62 229 ARG A N 1
ATOM 1674 C CA . ARG A 1 229 ? -7.713 -2.143 -11.782 1.00 98.62 229 ARG A CA 1
ATOM 1675 C C . ARG A 1 229 ? -6.894 -3.417 -11.700 1.00 98.62 229 ARG A C 1
ATOM 1677 O O . ARG A 1 229 ? -6.837 -4.168 -12.671 1.00 98.62 229 ARG A O 1
ATOM 1684 N N . LEU A 1 230 ? -6.259 -3.644 -10.562 1.00 98.81 230 LEU A N 1
ATOM 1685 C CA . LEU A 1 230 ? -5.331 -4.746 -10.360 1.00 98.81 230 LEU A CA 1
ATOM 1686 C C . LEU A 1 230 ? -5.952 -5.817 -9.471 1.00 98.81 230 LEU A C 1
ATOM 1688 O O . LEU A 1 230 ? -6.612 -5.508 -8.480 1.00 98.81 230 LEU A O 1
ATOM 1692 N N . HIS A 1 231 ? -5.683 -7.072 -9.807 1.00 98.81 231 HIS A N 1
ATOM 1693 C CA . HIS A 1 231 ? -5.891 -8.231 -8.956 1.00 98.81 231 HIS A CA 1
ATOM 1694 C C . HIS A 1 231 ? -4.554 -8.959 -8.786 1.00 98.81 231 HIS A C 1
ATOM 1696 O O . HIS A 1 231 ? -4.114 -9.704 -9.660 1.00 98.81 231 HIS A O 1
ATOM 1702 N N . VAL A 1 232 ? -3.881 -8.715 -7.666 1.00 98.75 232 VAL A N 1
ATOM 1703 C CA . VAL A 1 232 ? -2.599 -9.333 -7.326 1.00 98.75 232 VAL A CA 1
ATOM 1704 C C . VAL A 1 232 ? -2.858 -10.534 -6.429 1.00 98.75 232 VAL A C 1
ATOM 1706 O O . VAL A 1 232 ? -3.524 -10.422 -5.399 1.00 98.75 232 VAL A O 1
ATOM 1709 N N . ARG A 1 233 ? -2.328 -11.693 -6.815 1.00 98.44 233 ARG A N 1
ATOM 1710 C CA . ARG A 1 233 ? -2.534 -12.950 -6.097 1.00 98.44 233 ARG A CA 1
ATOM 1711 C C . ARG A 1 233 ? -1.215 -13.487 -5.581 1.00 98.44 233 ARG A C 1
ATOM 1713 O O . ARG A 1 233 ? -0.300 -13.753 -6.359 1.00 98.44 233 ARG A O 1
ATOM 1720 N N . TYR A 1 234 ? -1.165 -13.704 -4.280 1.00 98.25 234 TYR A N 1
ATOM 1721 C CA . TYR A 1 234 ? -0.153 -14.479 -3.581 1.00 98.25 234 TYR A CA 1
ATOM 1722 C C . TYR A 1 234 ? -0.772 -15.795 -3.098 1.00 98.25 234 TYR A C 1
ATOM 1724 O O . TYR A 1 234 ? -1.993 -15.922 -3.013 1.00 98.25 234 TYR A O 1
ATOM 1732 N N . ASP A 1 235 ? 0.048 -16.784 -2.758 1.00 97.19 235 ASP A N 1
ATOM 1733 C CA . ASP A 1 235 ? -0.439 -18.057 -2.201 1.00 97.19 235 ASP A CA 1
ATOM 1734 C C . ASP A 1 235 ? -1.171 -17.905 -0.846 1.00 97.19 235 ASP A C 1
ATOM 1736 O O . ASP A 1 235 ? -1.988 -18.751 -0.472 1.00 97.19 235 ASP A O 1
ATOM 1740 N N . SER A 1 236 ? -0.912 -16.812 -0.128 1.00 96.56 236 SER A N 1
ATOM 1741 C CA . SER A 1 236 ? -1.450 -16.489 1.197 1.00 96.56 236 SER A CA 1
ATOM 1742 C C . SER A 1 236 ? -2.538 -15.402 1.192 1.00 96.56 236 SER A C 1
ATOM 1744 O O . SER A 1 236 ? -3.295 -15.288 2.165 1.00 96.56 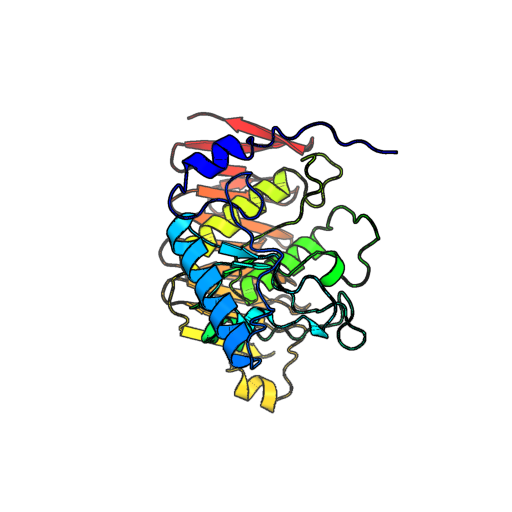236 SER A O 1
ATOM 1746 N N . LEU A 1 237 ? -2.598 -14.582 0.135 1.00 97.56 237 LEU A N 1
ATOM 1747 C CA . LEU A 1 237 ? -3.331 -13.317 0.095 1.00 97.56 237 LEU A CA 1
ATOM 1748 C C . LEU A 1 237 ? -3.743 -12.962 -1.339 1.00 97.56 237 LEU A C 1
ATOM 1750 O O . LEU A 1 237 ? -2.915 -12.935 -2.243 1.00 97.56 237 LEU A O 1
ATOM 1754 N N . GLU A 1 238 ? -5.000 -12.588 -1.524 1.00 98.50 238 GLU A N 1
ATOM 1755 C CA . GLU A 1 238 ? -5.495 -11.919 -2.727 1.00 98.50 238 GLU A CA 1
ATOM 1756 C C . GLU A 1 238 ? -5.698 -10.431 -2.436 1.00 98.50 238 GLU A C 1
ATOM 1758 O O . GLU A 1 238 ? -6.134 -10.052 -1.343 1.00 98.50 238 GLU A O 1
ATOM 1763 N N . LEU A 1 239 ? -5.367 -9.584 -3.404 1.00 98.69 239 LEU A N 1
ATOM 1764 C CA . LEU A 1 239 ? -5.374 -8.135 -3.271 1.00 98.69 239 LEU A CA 1
ATOM 1765 C C . LEU A 1 239 ? -5.973 -7.505 -4.528 1.00 98.69 239 LEU A C 1
ATOM 1767 O O . LEU A 1 239 ? -5.455 -7.672 -5.628 1.00 98.69 239 LEU A O 1
ATOM 1771 N N . TRP A 1 240 ? -7.051 -6.750 -4.356 1.00 98.88 240 TRP A N 1
ATOM 1772 C CA . TRP A 1 240 ? -7.685 -5.973 -5.415 1.00 98.88 240 TRP A CA 1
ATOM 1773 C C . TRP A 1 240 ? -7.431 -4.497 -5.158 1.00 98.88 240 TRP A C 1
ATOM 1775 O O . TRP A 1 240 ? -7.712 -4.018 -4.060 1.00 98.88 240 TRP A O 1
ATOM 1785 N N . ILE A 1 241 ? -6.903 -3.781 -6.148 1.00 98.88 241 ILE A N 1
ATOM 1786 C CA . ILE A 1 241 ? -6.522 -2.368 -6.028 1.00 98.88 241 ILE A CA 1
ATOM 1787 C C . ILE A 1 241 ? -7.092 -1.605 -7.214 1.00 98.88 241 ILE A C 1
ATOM 1789 O O . ILE A 1 241 ? -6.935 -2.013 -8.363 1.00 98.88 241 ILE A O 1
ATOM 1793 N N . ASN A 1 242 ? -7.755 -0.490 -6.941 1.00 98.69 242 ASN A N 1
ATOM 1794 C CA . ASN A 1 242 ? -8.342 0.362 -7.957 1.00 98.69 242 ASN A CA 1
ATOM 1795 C C . ASN A 1 242 ? -7.517 1.640 -8.122 1.00 98.69 242 ASN A C 1
ATOM 1797 O O . ASN A 1 242 ? -7.593 2.501 -7.259 1.00 98.69 242 ASN A O 1
ATOM 1801 N N . HIS A 1 243 ? -6.789 1.815 -9.223 1.00 97.94 243 HIS A N 1
ATOM 1802 C CA . HIS A 1 243 ? -6.218 3.120 -9.593 1.00 97.94 243 HIS A CA 1
ATOM 1803 C C . HIS A 1 243 ? -7.114 3.900 -10.566 1.00 97.94 243 HIS A C 1
ATOM 1805 O O . HIS A 1 243 ? -6.779 5.014 -10.944 1.00 97.94 243 HIS A O 1
ATOM 1811 N N . SER A 1 244 ? -8.258 3.343 -10.976 1.00 97.06 244 SER A N 1
ATOM 1812 C CA . SER A 1 244 ? -9.208 4.054 -11.830 1.00 97.06 244 SER A CA 1
AT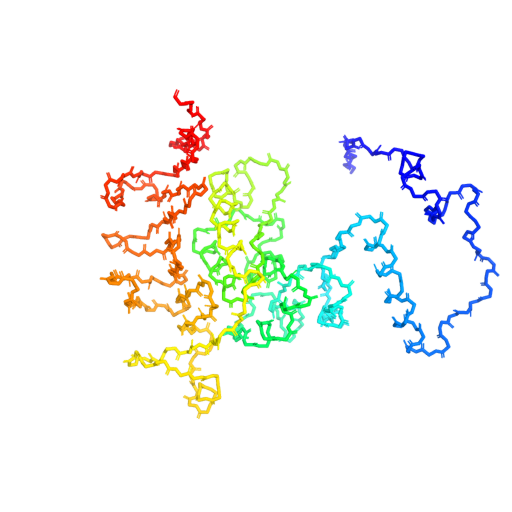OM 1813 C C . SER A 1 244 ? -10.020 5.064 -11.019 1.00 97.06 244 SER A C 1
ATOM 1815 O O . SER A 1 244 ? -10.502 4.750 -9.929 1.00 97.06 244 SER A O 1
ATOM 1817 N N . ALA A 1 245 ? -10.312 6.216 -11.625 1.00 95.94 245 ALA A N 1
ATOM 1818 C CA . ALA A 1 245 ? -11.236 7.220 -11.086 1.00 95.94 245 ALA A CA 1
ATOM 1819 C C . ALA A 1 245 ? -12.667 6.687 -10.847 1.00 95.94 245 ALA A C 1
ATOM 1821 O O . ALA A 1 245 ? -13.459 7.266 -10.102 1.00 95.94 245 ALA A O 1
ATOM 1822 N N . SER A 1 246 ? -13.041 5.587 -11.506 1.00 96.81 246 SER A N 1
ATOM 1823 C CA . SER A 1 246 ? -14.373 4.991 -11.383 1.00 96.81 246 SER A CA 1
ATOM 1824 C C . SER A 1 246 ? -14.432 3.942 -10.273 1.00 96.81 246 SER A C 1
ATOM 1826 O O . SER A 1 246 ? -13.541 3.101 -10.153 1.00 96.81 246 SER A O 1
ATOM 1828 N N . VAL A 1 247 ? -15.523 3.944 -9.496 1.00 98.06 247 VAL A N 1
ATOM 1829 C CA . VAL A 1 247 ? -15.746 2.947 -8.437 1.00 98.06 247 VAL A CA 1
ATOM 1830 C C . VAL A 1 247 ? -15.772 1.540 -9.034 1.00 98.06 247 VAL A C 1
ATOM 1832 O O . VAL A 1 247 ? -16.511 1.268 -9.984 1.00 98.06 247 VAL A O 1
ATOM 1835 N N . TRP A 1 248 ? -14.997 0.635 -8.443 1.00 98.25 248 TRP A N 1
ATOM 1836 C CA . TRP A 1 248 ? -14.915 -0.761 -8.848 1.00 98.25 248 TRP A CA 1
ATOM 1837 C C . TRP A 1 248 ? -15.604 -1.674 -7.828 1.00 98.25 248 TRP A C 1
ATOM 1839 O O . TRP A 1 248 ? -15.288 -1.658 -6.642 1.00 98.25 248 TRP A O 1
ATOM 1849 N N . SER A 1 249 ? -16.562 -2.479 -8.291 1.00 98.00 249 SER A N 1
ATOM 1850 C CA . SER A 1 249 ? -17.226 -3.500 -7.476 1.00 98.00 249 SER A CA 1
ATOM 1851 C C . SER A 1 249 ? -16.442 -4.813 -7.519 1.00 98.00 249 SER A C 1
ATOM 1853 O O . SER A 1 249 ? -16.340 -5.432 -8.577 1.00 98.00 249 SER A O 1
ATOM 1855 N N . VAL A 1 250 ? -15.951 -5.262 -6.366 1.00 98.06 250 VAL A N 1
ATOM 1856 C CA . VAL A 1 250 ? -15.145 -6.480 -6.206 1.00 98.06 250 VAL A CA 1
ATOM 1857 C C . VAL A 1 250 ? -15.876 -7.488 -5.332 1.00 98.06 250 VAL A C 1
ATOM 1859 O O . VAL A 1 250 ? -16.290 -7.167 -4.221 1.00 98.06 250 VAL A O 1
ATOM 1862 N N . GLY A 1 251 ? -16.013 -8.723 -5.813 1.00 97.31 251 GLY A N 1
ATOM 1863 C CA . GLY A 1 251 ? -16.465 -9.847 -4.996 1.00 97.31 251 GLY A CA 1
ATOM 1864 C C . GLY A 1 251 ? -15.279 -10.541 -4.331 1.00 97.31 251 GLY A C 1
ATOM 1865 O O . GLY A 1 251 ? -14.471 -11.138 -5.033 1.00 97.31 251 GLY A O 1
ATOM 1866 N N . ALA A 1 252 ? -15.187 -10.508 -3.001 1.00 96.06 252 ALA A N 1
ATOM 1867 C CA . ALA A 1 252 ? -14.128 -11.183 -2.248 1.00 96.06 252 ALA A CA 1
ATOM 1868 C C . ALA A 1 252 ? -14.697 -11.874 -0.999 1.00 96.06 252 ALA A C 1
ATOM 1870 O O . ALA A 1 252 ? -15.439 -11.284 -0.215 1.00 96.06 252 ALA A O 1
ATOM 1871 N N . GLY A 1 253 ? -14.383 -13.161 -0.809 1.00 91.25 253 GLY A N 1
ATOM 1872 C CA . GLY A 1 253 ? -14.829 -13.923 0.366 1.00 91.25 253 GLY A CA 1
ATOM 1873 C C . GLY A 1 253 ? -16.352 -13.965 0.573 1.00 91.25 253 GLY A C 1
ATOM 1874 O O . GLY A 1 253 ? -16.801 -13.997 1.715 1.00 91.25 253 GLY A O 1
ATOM 1875 N N . GLY A 1 254 ? -17.138 -13.922 -0.509 1.00 93.00 254 GLY A N 1
ATOM 1876 C CA . GLY A 1 254 ? -18.607 -13.910 -0.462 1.00 93.00 254 GLY A CA 1
ATOM 1877 C C . GLY A 1 254 ? -19.244 -12.542 -0.187 1.00 93.00 254 GLY A C 1
ATOM 1878 O O . GLY A 1 254 ? -20.468 -12.454 -0.155 1.00 93.00 254 GLY A O 1
ATOM 1879 N N . ASN A 1 255 ? -18.446 -11.482 -0.030 1.00 96.25 255 ASN A N 1
ATOM 1880 C CA . ASN A 1 255 ? -18.918 -10.106 0.127 1.00 96.25 255 ASN A CA 1
ATOM 1881 C C . ASN A 1 255 ? -18.600 -9.272 -1.116 1.00 96.25 255 ASN A C 1
ATOM 1883 O O . ASN A 1 255 ? -17.696 -9.603 -1.884 1.00 96.25 255 ASN A O 1
ATOM 1887 N N . VAL A 1 256 ? -19.334 -8.173 -1.287 1.00 97.88 256 VAL A N 1
ATOM 1888 C CA . VAL A 1 256 ? -19.068 -7.171 -2.324 1.00 97.88 256 VAL A CA 1
ATOM 1889 C C . VAL A 1 256 ? -18.449 -5.936 -1.677 1.00 97.88 256 VAL A C 1
ATOM 1891 O O . VAL A 1 256 ? -19.015 -5.382 -0.737 1.00 97.88 256 VAL A O 1
ATOM 1894 N N . TYR A 1 257 ? -17.312 -5.498 -2.208 1.00 98.56 257 TYR A N 1
ATOM 1895 C CA . TYR A 1 257 ? -16.602 -4.287 -1.810 1.00 98.56 257 TYR A CA 1
ATOM 1896 C C . TYR A 1 257 ? -16.669 -3.269 -2.942 1.00 98.56 257 TYR A C 1
ATOM 1898 O O . TYR A 1 257 ? -16.464 -3.607 -4.107 1.00 98.56 257 TYR A O 1
ATOM 1906 N N . LEU A 1 258 ? -16.951 -2.015 -2.599 1.00 98.69 258 LEU A N 1
ATOM 1907 C CA . LEU A 1 258 ? -16.957 -0.903 -3.542 1.00 98.69 258 LEU A CA 1
ATOM 1908 C C . LEU A 1 258 ? -15.665 -0.114 -3.362 1.00 98.69 258 LEU A C 1
ATOM 1910 O O . LEU A 1 258 ? -15.516 0.620 -2.389 1.00 98.69 258 LEU A O 1
ATOM 1914 N N . LEU A 1 259 ? -14.718 -0.286 -4.273 1.00 98.75 259 LEU A N 1
ATOM 1915 C CA . LEU A 1 259 ? -13.410 0.348 -4.202 1.00 98.75 259 LEU A CA 1
ATOM 1916 C C . LEU A 1 259 ? -13.475 1.707 -4.909 1.00 98.75 259 LEU A C 1
ATOM 1918 O O . LEU A 1 259 ? -13.691 1.729 -6.123 1.00 98.75 259 LEU A O 1
ATOM 1922 N N . PRO A 1 260 ? -13.327 2.843 -4.201 1.00 98.62 260 PRO A N 1
ATOM 1923 C CA . PRO A 1 260 ? -13.171 4.140 -4.858 1.00 98.62 260 PRO A CA 1
ATOM 1924 C C . PRO A 1 260 ? -11.814 4.215 -5.575 1.00 98.62 260 PRO A C 1
ATOM 1926 O O . PRO A 1 260 ? -11.059 3.243 -5.580 1.00 98.62 260 PRO A O 1
ATOM 1929 N N . GLU A 1 261 ? -11.500 5.357 -6.179 1.00 98.25 261 GLU A N 1
ATOM 1930 C CA . GLU A 1 261 ? -10.145 5.641 -6.659 1.00 98.25 261 GLU A CA 1
ATOM 1931 C C . GLU A 1 261 ? -9.124 5.465 -5.520 1.00 98.25 261 GLU A C 1
ATOM 1933 O O . GLU A 1 261 ? -9.347 5.876 -4.376 1.00 98.25 261 GLU A O 1
ATOM 1938 N N . HIS A 1 262 ? -8.046 4.747 -5.816 1.00 98.44 262 HIS A N 1
ATOM 1939 C CA . HIS A 1 262 ? -7.031 4.263 -4.874 1.00 98.44 262 HIS A CA 1
ATOM 1940 C C . HIS A 1 262 ? -7.575 3.397 -3.729 1.00 98.44 262 HIS A C 1
ATOM 1942 O O . HIS A 1 262 ? -6.906 3.180 -2.719 1.00 98.44 262 HIS A O 1
ATOM 1948 N N . GLY A 1 263 ? -8.805 2.901 -3.855 1.00 98.75 263 GLY A N 1
ATOM 1949 C CA . GLY A 1 263 ? -9.401 1.928 -2.952 1.00 98.75 263 GLY A CA 1
ATOM 1950 C C . GLY A 1 263 ? -8.824 0.536 -3.160 1.00 98.75 263 GLY A C 1
ATOM 1951 O O . GLY A 1 263 ? -8.420 0.172 -4.265 1.00 98.75 263 GLY A O 1
ATOM 1952 N N . TRP A 1 264 ? -8.819 -0.272 -2.108 1.00 98.88 264 TRP A N 1
ATOM 1953 C CA . TRP A 1 264 ? -8.294 -1.631 -2.170 1.00 98.88 264 TRP A CA 1
ATOM 1954 C C . TRP A 1 264 ? -8.993 -2.558 -1.176 1.00 98.88 264 TRP A C 1
ATOM 1956 O O . TRP A 1 264 ? -9.558 -2.116 -0.175 1.00 98.88 264 TRP A O 1
ATOM 1966 N N . VAL A 1 265 ? -8.946 -3.858 -1.444 1.00 98.88 265 VAL A N 1
ATOM 1967 C CA . VAL A 1 265 ? -9.324 -4.911 -0.496 1.00 98.88 265 VAL A CA 1
ATOM 1968 C C . VAL A 1 265 ? -8.308 -6.038 -0.573 1.00 98.88 265 VAL A C 1
ATOM 1970 O O . VAL A 1 265 ? -7.887 -6.432 -1.653 1.00 98.88 265 VAL A O 1
ATOM 1973 N N . ALA A 1 266 ? -7.909 -6.542 0.585 1.00 98.75 266 ALA A N 1
ATOM 1974 C CA . ALA A 1 266 ? -6.997 -7.651 0.763 1.00 98.75 266 ALA A CA 1
ATOM 1975 C C . ALA A 1 266 ? -7.702 -8.759 1.549 1.00 98.75 266 ALA A C 1
ATOM 1977 O O . ALA A 1 266 ? -8.308 -8.514 2.599 1.00 98.75 266 ALA A O 1
ATOM 1978 N N . ARG A 1 267 ? -7.614 -9.994 1.061 1.00 98.44 267 ARG A N 1
ATOM 1979 C CA . ARG A 1 267 ? -8.243 -11.160 1.679 1.00 98.44 267 ARG A CA 1
ATOM 1980 C C . ARG A 1 267 ? -7.274 -12.329 1.683 1.00 98.44 267 ARG A C 1
ATOM 1982 O O . ARG A 1 267 ? -6.801 -12.753 0.640 1.00 98.44 267 ARG A O 1
ATOM 1989 N N . GLY A 1 268 ? -7.017 -12.876 2.862 1.00 97.62 268 GLY A N 1
ATOM 1990 C CA . GLY A 1 268 ? -6.265 -14.118 3.038 1.00 97.62 268 GLY A CA 1
ATOM 1991 C C . GLY A 1 268 ? -7.068 -15.110 3.868 1.00 97.62 268 GLY A C 1
ATOM 1992 O O . GLY A 1 268 ? -8.246 -14.890 4.144 1.00 97.62 268 GLY A O 1
ATOM 1993 N N . ARG A 1 269 ? -6.449 -16.204 4.316 1.00 95.75 269 ARG A N 1
ATOM 1994 C CA . ARG A 1 269 ? -7.131 -17.188 5.180 1.00 95.75 269 ARG A CA 1
ATOM 1995 C C . ARG A 1 269 ? -7.613 -16.571 6.496 1.00 95.75 269 ARG A C 1
ATOM 1997 O O . ARG A 1 269 ? -8.718 -16.859 6.948 1.00 95.75 269 ARG A O 1
ATOM 2004 N N . ASP A 1 270 ? -6.783 -15.728 7.086 1.00 96.56 270 ASP A N 1
ATOM 2005 C CA . ASP A 1 270 ? -6.900 -15.200 8.443 1.00 96.56 270 ASP A CA 1
ATOM 2006 C C . ASP A 1 270 ? -6.969 -13.666 8.490 1.00 96.56 270 ASP A C 1
ATOM 2008 O O . ASP A 1 270 ? -7.056 -13.100 9.571 1.00 96.56 270 ASP A O 1
ATOM 2012 N N . ILE A 1 271 ? -6.957 -13.002 7.331 1.00 98.19 271 ILE A N 1
ATOM 2013 C CA . ILE A 1 271 ? -7.036 -11.546 7.223 1.00 98.19 271 ILE A CA 1
ATOM 2014 C C . ILE A 1 271 ? -8.183 -11.111 6.320 1.00 98.19 271 ILE A C 1
ATOM 2016 O O . ILE A 1 271 ? -8.459 -11.719 5.275 1.00 98.19 271 ILE A O 1
ATOM 2020 N N . LEU A 1 272 ? -8.816 -10.015 6.709 1.00 98.31 272 LEU A N 1
ATOM 2021 C CA . LEU A 1 272 ? -9.575 -9.144 5.828 1.00 98.31 272 LEU A CA 1
ATOM 2022 C C . LEU A 1 272 ? -9.119 -7.716 6.097 1.00 98.31 272 LEU A C 1
ATOM 2024 O O . LEU A 1 272 ? -9.196 -7.260 7.230 1.00 98.31 272 LEU A O 1
ATOM 2028 N N . ALA A 1 273 ? -8.694 -6.998 5.069 1.00 98.69 273 ALA A N 1
ATOM 2029 C CA . ALA A 1 273 ? -8.404 -5.579 5.182 1.00 98.69 273 ALA A CA 1
ATOM 2030 C C . ALA A 1 273 ? -8.921 -4.842 3.958 1.00 98.69 273 ALA A C 1
ATOM 2032 O O . ALA A 1 273 ? -8.927 -5.402 2.867 1.00 98.69 273 ALA A O 1
ATOM 2033 N N . TYR A 1 274 ? -9.369 -3.607 4.116 1.00 98.75 274 TYR A N 1
ATOM 2034 C CA . TYR A 1 274 ? -9.794 -2.800 2.984 1.00 98.75 274 TYR A CA 1
ATOM 2035 C C . TYR A 1 274 ? -9.709 -1.312 3.277 1.00 98.75 274 TYR A C 1
ATOM 2037 O O . TYR A 1 274 ? -9.807 -0.874 4.421 1.00 98.75 274 TYR A O 1
ATOM 2045 N N . SER A 1 275 ? -9.617 -0.558 2.191 1.00 98.75 275 SER A N 1
ATOM 2046 C CA . SER A 1 275 ? -9.946 0.853 2.103 1.00 98.75 275 SER A CA 1
ATOM 2047 C C . SER A 1 275 ? -11.018 0.987 1.020 1.00 98.75 275 SER A C 1
ATOM 2049 O O . SER A 1 275 ? -10.724 0.941 -0.176 1.00 98.75 275 SER A O 1
ATOM 2051 N N . ALA A 1 276 ? -12.286 1.032 1.433 1.00 98.75 276 ALA A N 1
ATOM 2052 C CA . ALA A 1 276 ? -13.439 0.863 0.544 1.00 98.75 276 ALA A CA 1
ATOM 2053 C C . ALA A 1 276 ? -14.606 1.769 0.954 1.00 98.75 276 ALA A C 1
ATOM 2055 O O . ALA A 1 276 ? -14.609 2.347 2.040 1.00 98.75 276 ALA A O 1
ATOM 2056 N N . LEU A 1 277 ? -15.610 1.896 0.084 1.00 98.62 277 LEU A N 1
ATOM 2057 C CA . LEU A 1 277 ? -16.841 2.607 0.400 1.00 98.62 277 LEU A CA 1
ATOM 2058 C C . LEU A 1 277 ? -17.742 1.751 1.296 1.00 98.62 277 LEU A C 1
ATOM 2060 O O . LEU A 1 277 ? -18.236 0.701 0.888 1.00 98.62 277 LEU A O 1
ATOM 2064 N N . VAL A 1 278 ? -18.024 2.268 2.485 1.00 97.75 278 VAL A N 1
ATOM 2065 C CA . VAL A 1 278 ? -19.039 1.790 3.421 1.00 97.75 278 VAL A CA 1
ATOM 2066 C C . VAL A 1 278 ? -20.101 2.882 3.516 1.00 97.75 278 VAL A C 1
ATOM 2068 O O . VAL A 1 278 ? -19.790 4.042 3.778 1.00 97.75 278 VAL A O 1
ATOM 2071 N N . GLU A 1 279 ? -21.357 2.550 3.204 1.00 94.25 279 GLU A N 1
ATOM 2072 C CA . GLU A 1 279 ? -22.464 3.527 3.167 1.00 94.25 279 GLU A CA 1
ATOM 2073 C C . GLU A 1 279 ? -22.161 4.770 2.297 1.00 94.25 279 GLU A C 1
ATOM 2075 O O . GLU A 1 279 ? -22.534 5.904 2.611 1.00 94.25 279 GLU A O 1
ATOM 2080 N N . GLY A 1 280 ? -21.443 4.556 1.188 1.00 96.44 280 GLY A N 1
ATOM 2081 C CA . GLY A 1 280 ? -21.070 5.604 0.235 1.00 96.44 280 GLY A CA 1
ATOM 2082 C C . GLY A 1 280 ? -19.908 6.502 0.676 1.00 96.44 280 GLY A C 1
ATOM 2083 O O . GLY A 1 280 ? -19.674 7.524 0.034 1.00 96.44 280 GLY A O 1
ATOM 2084 N N . ARG A 1 281 ? -19.179 6.162 1.747 1.00 96.62 281 ARG A N 1
ATOM 2085 C CA . ARG A 1 281 ? -17.978 6.888 2.191 1.00 96.62 281 ARG A CA 1
ATOM 2086 C C . ARG A 1 281 ? -16.808 5.958 2.414 1.00 96.62 281 ARG A C 1
ATOM 2088 O O . ARG A 1 281 ? -16.992 4.819 2.819 1.00 96.62 281 ARG A O 1
ATOM 2095 N N . ARG A 1 282 ? -15.604 6.460 2.158 1.00 98.25 282 ARG A N 1
ATOM 2096 C CA . ARG A 1 282 ? -14.385 5.688 2.359 1.00 98.25 282 ARG A CA 1
ATOM 2097 C C . ARG A 1 282 ? -14.154 5.431 3.846 1.00 98.25 282 ARG A C 1
ATOM 2099 O O . ARG A 1 282 ? -14.244 6.355 4.648 1.00 98.25 282 ARG A O 1
ATOM 2106 N N . ALA A 1 283 ? -13.851 4.186 4.173 1.00 98.44 283 ALA A N 1
ATOM 2107 C CA . ALA A 1 283 ? -13.489 3.736 5.505 1.00 98.44 283 ALA A CA 1
ATOM 2108 C C . ALA A 1 283 ? -12.375 2.693 5.401 1.00 98.44 283 ALA A C 1
ATOM 2110 O O . ALA A 1 283 ? -12.300 1.957 4.410 1.00 98.44 283 ALA A O 1
ATOM 2111 N N . ASP A 1 284 ? -11.530 2.630 6.429 1.00 98.62 284 ASP A N 1
ATOM 2112 C CA . ASP A 1 284 ? -10.433 1.671 6.505 1.00 98.62 284 ASP A CA 1
ATOM 2113 C C . ASP A 1 284 ? -10.728 0.620 7.576 1.00 98.62 284 ASP A C 1
ATOM 2115 O O . ASP A 1 284 ? -11.167 0.926 8.688 1.00 98.62 284 ASP A O 1
ATOM 2119 N N . PHE A 1 285 ? -10.477 -0.636 7.237 1.00 98.69 285 PHE A N 1
ATOM 2120 C CA . PHE A 1 285 ? -10.712 -1.765 8.120 1.00 98.69 285 PHE A CA 1
ATOM 2121 C C . PHE A 1 285 ? -9.593 -2.785 7.986 1.00 98.69 285 PHE A C 1
ATOM 2123 O O . PHE A 1 285 ? -9.076 -3.020 6.896 1.00 98.69 285 PHE A O 1
ATOM 2130 N N . LEU A 1 286 ? -9.260 -3.430 9.094 1.00 98.62 286 LEU A N 1
ATOM 2131 C CA . LEU A 1 286 ? -8.423 -4.618 9.142 1.00 98.62 286 LEU A CA 1
ATOM 2132 C C . LEU A 1 286 ? -8.930 -5.518 10.254 1.00 98.62 286 LEU A C 1
ATOM 2134 O O . LEU A 1 286 ? -9.087 -5.064 11.379 1.00 98.62 286 LEU A O 1
ATOM 2138 N N . ASP A 1 287 ? -9.092 -6.794 9.953 1.00 98.25 287 ASP A N 1
ATOM 2139 C CA . ASP A 1 287 ? -9.318 -7.866 10.905 1.00 98.25 287 ASP A CA 1
ATOM 2140 C C . ASP A 1 287 ? -8.275 -8.953 10.664 1.00 98.25 287 ASP A C 1
ATOM 2142 O O . ASP A 1 287 ? -8.249 -9.559 9.591 1.00 98.25 287 ASP A O 1
ATOM 2146 N N . ALA A 1 288 ? -7.397 -9.154 11.643 1.00 97.94 288 ALA A N 1
ATOM 2147 C CA . ALA A 1 288 ? -6.345 -10.163 11.644 1.00 97.94 288 ALA A CA 1
ATOM 2148 C C . ALA A 1 288 ? -6.157 -10.716 13.072 1.00 97.94 288 ALA A C 1
ATOM 2150 O O . ALA A 1 288 ? -6.593 -10.076 14.035 1.00 97.94 288 ALA A O 1
ATOM 2151 N N . PRO A 1 289 ? -5.507 -11.883 13.256 1.00 97.19 289 PRO A N 1
ATOM 2152 C CA . PRO A 1 289 ? -5.339 -12.496 14.573 1.00 97.19 289 PRO A CA 1
ATOM 2153 C C . PRO A 1 289 ? -4.568 -11.620 15.562 1.00 97.19 289 PRO A C 1
ATOM 2155 O O . PRO A 1 289 ? -4.780 -11.723 16.768 1.00 97.19 289 PRO A O 1
ATOM 2158 N N . GLU A 1 290 ? -3.660 -10.777 15.069 1.00 95.38 290 GLU A N 1
ATOM 2159 C CA . GLU A 1 290 ? -2.786 -9.962 15.909 1.00 95.38 290 GLU A CA 1
ATOM 2160 C C . GLU A 1 290 ? -3.469 -8.672 16.388 1.00 95.38 290 GLU A C 1
ATOM 2162 O O . GLU A 1 290 ? -3.253 -8.232 17.525 1.00 95.38 290 GLU A O 1
ATOM 2167 N N . TRP A 1 291 ? -4.287 -8.059 15.528 1.00 96.75 291 TRP A N 1
ATOM 2168 C CA . TRP A 1 291 ? -5.036 -6.844 15.830 1.00 96.75 291 TRP A CA 1
ATOM 2169 C C . TRP A 1 291 ? -6.156 -6.577 14.821 1.00 96.75 291 TRP A C 1
ATOM 2171 O O . TRP A 1 291 ? -6.132 -7.021 13.673 1.00 96.75 291 TRP A O 1
ATOM 2181 N N . ARG A 1 292 ? -7.112 -5.755 15.254 1.00 98.12 292 ARG A N 1
ATOM 2182 C CA . ARG A 1 292 ? -8.169 -5.172 14.427 1.00 98.12 292 ARG A CA 1
ATOM 2183 C C . ARG A 1 292 ? -7.982 -3.662 14.334 1.00 98.12 292 ARG A C 1
ATOM 2185 O O . ARG A 1 292 ? -7.718 -3.021 15.350 1.00 98.12 292 ARG A O 1
ATOM 2192 N N . VAL A 1 293 ? -8.148 -3.092 13.146 1.00 98.56 293 VAL A N 1
ATOM 2193 C CA . VAL A 1 293 ? -8.150 -1.642 12.908 1.00 98.56 293 VAL A CA 1
ATOM 2194 C C . VAL A 1 293 ? -9.502 -1.246 12.339 1.00 98.56 293 VAL A C 1
ATOM 2196 O O . VAL A 1 293 ? -10.008 -1.895 11.426 1.00 98.56 293 VAL A O 1
ATOM 2199 N N . LEU A 1 294 ? -10.083 -0.184 12.883 1.00 98.50 294 LEU A N 1
ATOM 2200 C CA . LEU A 1 294 ? -11.303 0.436 12.383 1.00 98.50 294 LEU A CA 1
ATOM 2201 C C . LEU A 1 294 ? -11.047 1.930 12.243 1.00 98.50 294 LEU A C 1
ATOM 2203 O O . LEU A 1 294 ? -10.606 2.553 13.204 1.00 98.50 294 LEU A O 1
ATOM 2207 N N . ASP A 1 295 ? -11.335 2.509 11.088 1.00 98.31 295 ASP A N 1
ATOM 2208 C CA . ASP A 1 295 ? -11.254 3.952 10.893 1.00 98.31 295 ASP A CA 1
ATOM 2209 C C . ASP A 1 295 ? -12.398 4.424 9.992 1.00 98.31 295 ASP A C 1
ATOM 2211 O O . ASP A 1 295 ? -12.443 4.144 8.792 1.00 98.31 295 ASP A O 1
ATOM 2215 N N . GLY A 1 296 ? -13.349 5.131 10.604 1.00 97.50 296 GLY A N 1
ATOM 2216 C CA . GLY A 1 296 ? -14.488 5.741 9.921 1.00 97.50 296 GLY A CA 1
ATOM 2217 C C . GLY A 1 296 ? -14.175 7.097 9.282 1.00 97.50 296 GLY A C 1
ATOM 2218 O O . GLY A 1 296 ? -15.094 7.747 8.776 1.00 97.50 296 GLY A O 1
ATOM 2219 N N . ARG A 1 297 ? -12.911 7.547 9.331 1.00 95.50 297 ARG A N 1
ATOM 2220 C CA . ARG A 1 297 ? -12.427 8.811 8.758 1.00 95.50 297 ARG A CA 1
ATOM 2221 C C . ARG A 1 297 ? -13.271 10.013 9.181 1.00 95.50 297 ARG A C 1
ATOM 2223 O O . ARG A 1 297 ? -13.818 10.761 8.371 1.00 95.50 297 ARG A O 1
ATOM 2230 N N . GLY A 1 298 ? -13.458 10.162 10.491 1.00 94.81 298 GLY A N 1
ATOM 2231 C CA . GLY A 1 298 ? -14.211 11.269 11.077 1.00 94.81 298 GLY A CA 1
ATOM 2232 C C . GLY A 1 298 ? -15.728 11.076 11.100 1.00 94.81 298 GLY A C 1
ATOM 2233 O O . GLY A 1 298 ? -16.439 11.935 11.643 1.00 94.81 298 GLY A O 1
ATOM 2234 N N . ARG A 1 299 ? -16.255 9.959 10.580 1.00 95.12 299 ARG A N 1
ATOM 2235 C CA . ARG A 1 299 ? -17.688 9.635 10.584 1.00 95.12 299 ARG A CA 1
ATOM 2236 C C . ARG A 1 299 ? -17.944 8.271 11.206 1.00 95.12 299 ARG A C 1
ATOM 2238 O O . ARG A 1 299 ? -17.288 7.291 10.884 1.00 95.12 299 ARG A O 1
ATOM 2245 N N . MET A 1 300 ? -18.968 8.203 12.059 1.00 97.12 300 MET A N 1
ATOM 2246 C CA . MET A 1 300 ? -19.421 6.927 12.607 1.00 97.12 300 MET A CA 1
ATOM 2247 C C . MET A 1 300 ? -19.771 5.963 11.471 1.00 97.12 300 MET A C 1
ATOM 2249 O O . MET A 1 300 ? -20.656 6.260 10.669 1.00 97.12 300 MET A O 1
ATOM 2253 N N . THR A 1 301 ? -19.056 4.844 11.428 1.00 98.00 301 THR A N 1
ATOM 2254 C CA . THR A 1 301 ? -19.138 3.823 10.385 1.00 98.00 301 THR A CA 1
ATOM 2255 C C . THR A 1 301 ? -19.255 2.451 11.039 1.00 98.00 301 THR A C 1
ATOM 2257 O O . THR A 1 301 ? -18.554 2.163 12.013 1.00 98.00 301 THR A O 1
ATOM 2260 N N . GLN A 1 302 ? -20.157 1.616 10.520 1.00 97.19 302 GLN A N 1
ATOM 2261 C CA . GLN A 1 302 ? -20.385 0.258 11.008 1.00 97.19 302 GLN A CA 1
ATOM 2262 C C . GLN A 1 302 ? -19.480 -0.739 10.269 1.00 97.19 302 GLN A C 1
ATOM 2264 O O . GLN A 1 302 ? -19.474 -0.801 9.042 1.00 97.19 302 GLN A O 1
ATOM 2269 N N . PHE A 1 303 ? -18.772 -1.571 11.029 1.00 95.25 303 PHE A N 1
ATOM 2270 C CA . PHE A 1 303 ? -17.885 -2.629 10.553 1.00 95.25 303 PHE A CA 1
ATOM 2271 C C . PHE A 1 303 ? -18.342 -3.972 11.142 1.00 95.25 303 PHE A C 1
ATOM 2273 O O . PHE A 1 303 ? -17.868 -4.421 12.188 1.00 95.25 303 PHE A O 1
ATOM 2280 N N . GLY A 1 304 ? -19.326 -4.612 10.505 1.00 89.75 304 GLY A N 1
ATOM 2281 C CA . GLY A 1 304 ? -19.947 -5.821 11.052 1.00 89.75 304 GLY A CA 1
ATOM 2282 C C . GLY A 1 304 ? -20.639 -5.526 12.385 1.00 89.75 304 GLY A C 1
ATOM 2283 O O . GLY A 1 304 ? -21.602 -4.767 12.416 1.00 89.75 304 GLY A O 1
ATOM 2284 N N . SER A 1 305 ? -20.162 -6.111 13.486 1.00 91.00 305 SER A N 1
ATOM 2285 C CA . SER A 1 305 ? -20.681 -5.856 14.842 1.00 91.00 305 SER A CA 1
ATOM 2286 C C . SER A 1 305 ? -20.022 -4.673 15.558 1.00 91.00 305 SER A C 1
ATOM 2288 O O . SER A 1 305 ? -20.512 -4.256 16.605 1.00 91.00 305 SER A O 1
ATOM 2290 N N . ASP A 1 306 ? -18.914 -4.149 15.035 1.00 94.81 306 ASP A N 1
ATOM 2291 C CA . ASP A 1 306 ? -18.194 -3.017 15.616 1.00 94.81 306 ASP A CA 1
ATOM 2292 C C . ASP A 1 306 ? -18.561 -1.703 14.910 1.00 94.81 306 ASP A C 1
ATOM 2294 O O . ASP A 1 306 ? -19.049 -1.700 13.782 1.00 94.81 306 ASP A O 1
ATOM 2298 N N . ALA A 1 307 ? -18.293 -0.572 15.561 1.00 96.25 307 ALA A N 1
ATOM 2299 C CA . ALA A 1 307 ? -18.432 0.750 14.965 1.00 96.25 307 ALA A CA 1
ATOM 2300 C C . ALA A 1 307 ? -17.307 1.671 15.438 1.00 96.25 307 ALA A C 1
ATOM 2302 O O . ALA A 1 307 ? -16.856 1.571 16.584 1.00 96.25 307 ALA A O 1
ATOM 2303 N N . ALA A 1 308 ? -16.868 2.573 14.566 1.00 97.31 308 ALA A N 1
ATOM 2304 C CA . ALA A 1 308 ? -15.867 3.580 14.889 1.00 97.31 308 ALA A CA 1
ATOM 2305 C C . ALA A 1 308 ? -16.131 4.869 14.104 1.00 97.31 308 ALA A C 1
ATOM 2307 O O . ALA A 1 308 ? -16.608 4.827 12.970 1.00 97.31 308 ALA A O 1
ATOM 2308 N N . ARG A 1 309 ? -15.838 6.018 14.725 1.00 96.88 309 ARG A N 1
ATOM 2309 C CA . ARG A 1 309 ? -15.830 7.323 14.046 1.00 96.88 309 ARG A CA 1
ATOM 2310 C C . ARG A 1 309 ? -14.442 7.645 13.507 1.00 96.88 309 ARG A C 1
ATOM 2312 O O . ARG A 1 309 ? -14.301 7.978 12.338 1.00 96.88 309 ARG A O 1
ATOM 2319 N N . ASP A 1 310 ? -13.465 7.544 14.392 1.00 96.75 310 ASP A N 1
ATOM 2320 C CA . ASP A 1 310 ? -12.051 7.799 14.150 1.00 96.75 310 ASP A CA 1
ATOM 2321 C C . ASP A 1 310 ? -11.278 6.487 14.348 1.00 96.75 310 ASP A C 1
ATOM 2323 O O . ASP A 1 310 ? -11.880 5.445 14.629 1.00 96.75 310 ASP A O 1
ATOM 2327 N N . LEU A 1 311 ? -9.953 6.529 14.223 1.00 98.12 311 LEU A N 1
ATOM 2328 C CA . LEU A 1 311 ? -9.103 5.351 14.353 1.00 98.12 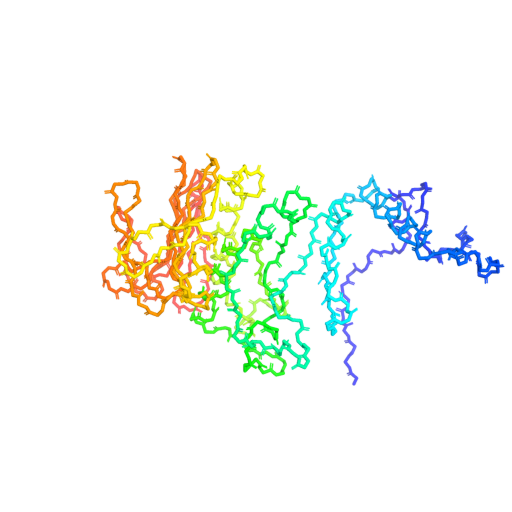311 LEU A CA 1
ATOM 2329 C C . LEU A 1 311 ? -9.275 4.635 15.704 1.00 98.12 311 LEU A C 1
ATOM 2331 O O . LEU A 1 311 ? -9.090 5.216 16.773 1.00 98.12 311 LEU A O 1
ATOM 2335 N N . VAL A 1 312 ? -9.520 3.331 15.640 1.00 98.44 312 VAL A N 1
ATOM 2336 C CA . VAL A 1 312 ? -9.476 2.390 16.759 1.00 98.44 312 VAL A CA 1
ATOM 2337 C C . VAL A 1 312 ? -8.583 1.222 16.362 1.00 98.44 312 VAL A C 1
ATOM 2339 O O . VAL A 1 312 ? -8.851 0.543 15.374 1.00 98.44 312 VAL A O 1
ATOM 2342 N N . VAL A 1 313 ? -7.558 0.939 17.163 1.00 98.38 313 VAL A N 1
ATOM 2343 C CA . VAL A 1 313 ? -6.761 -0.290 17.066 1.00 98.38 313 VAL A CA 1
ATOM 2344 C C . VAL A 1 313 ? -7.062 -1.152 18.281 1.00 98.38 313 VAL A C 1
ATOM 2346 O O . VAL A 1 313 ? -6.939 -0.688 19.410 1.00 98.38 313 VAL A O 1
ATOM 2349 N N . ARG A 1 314 ? -7.444 -2.409 18.074 1.00 97.69 314 ARG A N 1
ATOM 2350 C CA . ARG A 1 314 ? -7.646 -3.396 19.141 1.00 97.69 314 ARG A CA 1
ATOM 2351 C C . ARG A 1 314 ? -6.605 -4.487 19.006 1.00 97.69 314 ARG A C 1
ATOM 2353 O O . ARG A 1 314 ? -6.506 -5.100 17.949 1.00 97.69 314 ARG A O 1
ATOM 2360 N N . LEU A 1 315 ? -5.844 -4.720 20.062 1.00 96.31 315 LEU A N 1
ATOM 2361 C CA . LEU A 1 315 ? -4.837 -5.769 20.112 1.00 96.31 315 LEU A CA 1
ATOM 2362 C C . LEU A 1 315 ? -5.467 -7.086 20.571 1.00 96.31 315 LEU A C 1
ATOM 2364 O O . LEU A 1 315 ? -6.475 -7.093 21.280 1.00 96.31 315 LEU A O 1
ATOM 2368 N N . ALA A 1 316 ? -4.836 -8.203 20.211 1.00 93.94 316 ALA A N 1
ATOM 2369 C CA . ALA A 1 316 ? -5.276 -9.539 20.618 1.00 93.94 316 ALA A CA 1
ATOM 2370 C C . ALA A 1 316 ? -5.358 -9.737 22.147 1.00 93.94 316 ALA A C 1
ATOM 2372 O O . ALA A 1 316 ? -6.116 -10.578 22.622 1.00 93.94 316 ALA A O 1
ATOM 2373 N N . ASP A 1 317 ? -4.601 -8.958 22.926 1.00 94.00 317 ASP A N 1
ATOM 2374 C CA . ASP A 1 317 ? -4.583 -9.017 24.393 1.00 94.00 317 ASP A CA 1
ATOM 2375 C C . ASP A 1 317 ? -5.682 -8.176 25.076 1.00 94.00 317 ASP A C 1
ATOM 2377 O O . ASP A 1 317 ? -5.688 -8.041 26.298 1.00 94.00 317 ASP A O 1
ATOM 2381 N N . GLY A 1 318 ? -6.612 -7.609 24.300 1.00 93.19 318 GLY A N 1
ATOM 2382 C CA . GLY A 1 318 ? -7.734 -6.812 24.800 1.00 93.19 318 GLY A CA 1
ATOM 2383 C C . GLY A 1 318 ? -7.429 -5.324 24.972 1.00 93.19 318 GLY A C 1
ATOM 2384 O O . GLY A 1 318 ? -8.362 -4.531 25.112 1.00 93.19 318 GLY A O 1
ATOM 2385 N N . ARG A 1 319 ? -6.158 -4.905 24.892 1.00 96.19 319 ARG A N 1
ATOM 2386 C CA . ARG A 1 319 ? -5.821 -3.477 24.867 1.00 96.19 319 ARG A CA 1
ATOM 2387 C C . ARG A 1 319 ? -6.359 -2.827 23.603 1.00 96.19 319 ARG A C 1
ATOM 2389 O O . ARG A 1 319 ? -6.395 -3.433 22.530 1.00 96.19 319 ARG A O 1
ATOM 2396 N N . ARG A 1 320 ? -6.710 -1.548 23.705 1.00 96.69 320 ARG A N 1
ATOM 2397 C CA . ARG A 1 320 ? -7.090 -0.750 22.536 1.00 96.69 320 ARG A CA 1
ATOM 2398 C C . ARG A 1 320 ? -6.494 0.647 22.569 1.00 96.69 320 ARG A C 1
ATOM 2400 O O . ARG A 1 320 ? -6.304 1.220 23.637 1.00 96.69 320 ARG A O 1
ATOM 2407 N N . LEU A 1 321 ? -6.232 1.179 21.388 1.00 97.62 321 LEU A N 1
ATOM 2408 C CA . LEU A 1 321 ? -5.794 2.541 21.135 1.00 97.62 321 LEU A CA 1
ATOM 2409 C C . LEU A 1 321 ? -6.904 3.250 20.361 1.00 97.62 321 LEU A C 1
ATOM 2411 O O . LEU A 1 321 ? -7.357 2.729 19.346 1.00 97.62 321 LEU A O 1
ATOM 2415 N N . GLU A 1 322 ? -7.346 4.412 20.829 1.00 97.62 322 GLU A N 1
ATOM 2416 C CA . GLU A 1 322 ? -8.369 5.213 20.148 1.00 97.62 322 GLU A CA 1
ATOM 2417 C C . GLU A 1 322 ? -7.835 6.610 19.844 1.00 97.62 322 GLU A C 1
ATOM 2419 O O . GLU A 1 322 ? -7.272 7.265 20.725 1.00 97.62 322 GLU A O 1
ATOM 2424 N N . ALA A 1 323 ? -8.068 7.079 18.621 1.00 96.00 323 ALA A N 1
ATOM 2425 C CA . ALA A 1 323 ? -7.962 8.486 18.282 1.00 96.00 323 ALA A CA 1
ATOM 2426 C C . ALA A 1 323 ? -9.154 9.258 18.852 1.00 96.00 323 ALA A C 1
ATOM 2428 O O . ALA A 1 323 ? -10.296 8.787 18.878 1.00 96.00 323 ALA A O 1
ATOM 2429 N N . ARG A 1 324 ? -8.875 10.461 19.341 1.00 92.25 324 ARG A N 1
ATOM 2430 C CA . ARG A 1 324 ? -9.867 11.408 19.838 1.00 92.25 324 ARG A CA 1
ATOM 2431 C C . ARG A 1 324 ? -10.093 12.526 18.819 1.00 92.25 324 ARG A C 1
ATOM 2433 O O . ARG A 1 324 ? -9.207 12.803 18.015 1.00 92.25 324 ARG A O 1
ATOM 2440 N N . PRO A 1 325 ? -11.233 13.239 18.893 1.00 87.62 325 PRO A N 1
ATOM 2441 C CA . PRO A 1 325 ? -11.507 14.367 18.000 1.00 87.62 325 PRO A CA 1
ATOM 2442 C C . PRO A 1 325 ? -10.483 15.511 18.069 1.00 87.62 325 PRO A C 1
ATOM 2444 O O . PRO A 1 325 ? -10.442 16.336 17.165 1.00 87.62 325 PRO A O 1
ATOM 2447 N N . ASP A 1 326 ? -9.688 15.588 19.141 1.00 86.88 326 ASP A N 1
ATOM 2448 C CA . ASP A 1 326 ? -8.603 16.563 19.308 1.00 86.88 326 ASP A CA 1
ATOM 2449 C C . ASP A 1 326 ? -7.258 16.093 18.713 1.00 86.88 326 ASP A C 1
ATOM 2451 O O . ASP A 1 326 ? -6.247 16.772 18.875 1.00 86.88 326 ASP A O 1
ATOM 2455 N N . GLY A 1 327 ? -7.238 14.938 18.038 1.00 85.31 327 GLY A N 1
ATOM 2456 C CA . GLY A 1 327 ? -6.046 14.337 17.437 1.00 85.31 327 GLY A CA 1
ATOM 2457 C C . GLY A 1 327 ? -5.183 13.531 18.413 1.00 85.31 327 GLY A C 1
ATOM 2458 O O . GLY A 1 327 ? -4.201 12.919 17.993 1.00 85.31 327 GLY A O 1
ATOM 2459 N N . SER A 1 328 ? -5.529 13.492 19.705 1.00 90.38 328 SER A N 1
ATOM 2460 C CA . SER A 1 328 ? -4.794 12.691 20.684 1.00 90.38 328 SER A CA 1
ATOM 2461 C C . SER A 1 328 ? -5.082 11.195 20.537 1.00 90.38 328 SER A C 1
ATOM 2463 O O . SER A 1 328 ? -6.168 10.778 20.127 1.00 90.38 328 SER A O 1
ATOM 2465 N N . LEU A 1 329 ? -4.097 10.374 20.903 1.00 94.25 329 LEU A N 1
ATOM 2466 C CA . LEU A 1 329 ? -4.211 8.920 20.951 1.00 94.25 329 LEU A CA 1
ATOM 2467 C C . LEU A 1 329 ? -4.258 8.453 22.408 1.00 94.25 329 LEU A C 1
ATOM 2469 O O . LEU A 1 329 ? -3.377 8.788 23.201 1.00 94.25 329 LEU A O 1
ATOM 2473 N N . VAL A 1 330 ? -5.270 7.659 22.760 1.00 96.88 330 VAL A N 1
ATOM 2474 C CA . VAL A 1 330 ? -5.489 7.181 24.133 1.00 96.88 330 VAL A CA 1
ATOM 2475 C C . VAL A 1 330 ? -5.480 5.659 24.180 1.00 96.88 330 VAL A C 1
ATOM 2477 O O . VAL A 1 330 ? -6.235 5.002 23.465 1.00 96.88 330 VAL A O 1
ATOM 2480 N N . TRP A 1 331 ? -4.643 5.101 25.057 1.00 96.69 331 TRP A N 1
ATOM 2481 C CA . TRP A 1 331 ? -4.621 3.672 25.363 1.00 96.69 331 TRP A CA 1
ATOM 2482 C C . TRP A 1 331 ? -5.646 3.312 26.439 1.00 96.69 331 TRP A C 1
ATOM 2484 O O . TRP A 1 331 ? -5.776 4.000 27.451 1.00 96.69 331 TRP A O 1
ATOM 2494 N N . PHE A 1 332 ? -6.304 2.173 26.252 1.00 94.31 332 PHE A N 1
ATOM 2495 C CA . PHE A 1 332 ? -7.168 1.522 27.229 1.00 94.31 332 PHE A CA 1
ATOM 2496 C C . PHE A 1 332 ? -6.635 0.117 27.500 1.00 94.31 332 PHE A C 1
ATOM 2498 O O . PHE A 1 332 ? -6.248 -0.602 26.572 1.00 94.31 332 PHE A O 1
ATOM 2505 N N . GLY A 1 333 ? -6.586 -0.238 28.783 1.00 84.62 333 GLY A N 1
ATOM 2506 C CA . GLY A 1 333 ? -6.193 -1.562 29.253 1.00 84.62 333 GLY A CA 1
ATOM 2507 C C . GLY A 1 333 ? -7.350 -2.566 29.236 1.00 84.62 333 GLY A C 1
ATOM 2508 O O . GLY A 1 333 ? -8.496 -2.145 29.061 1.00 84.62 333 GLY A O 1
ATOM 2509 N N . PRO A 1 334 ? -7.029 -3.863 29.394 1.00 62.16 334 PRO A N 1
ATOM 2510 C CA . PRO A 1 334 ? -8.012 -4.941 29.454 1.00 62.16 334 PRO A CA 1
ATOM 2511 C C . PRO A 1 334 ? -8.978 -4.821 30.639 1.00 62.16 334 PRO A C 1
ATOM 2513 O O . PRO A 1 334 ? -8.592 -4.224 31.675 1.00 62.16 334 PRO A O 1
#